Protein AF-A0A257H011-F1 (afdb_monomer_lite)

Secondary structure (DSSP, 8-state):
-----EEEE-TT--EEEES-EEEEEEEEESSSEEEESS-EEEEEEEEEEEEEE-SSEEEESS-EEEEEEEEE-SEEEEEESSS-EEE-EEE-SEEEEEETTS-EEESS-EES-EEEEEESS-EEE--TT-B-SEEEEEE-SSS-EEEEEES-EEEEEEEESSS-EEEEEES-EEE-TT--EEE-STT--EEEEESS-EEE-TT-EEESS-EEEEE-SSSS---EEE-S-EEESSS-EEEEESS-EEE-SEEE-TT-EEEEESS-EEE-TT-EEESS-EEEEETTEEEPP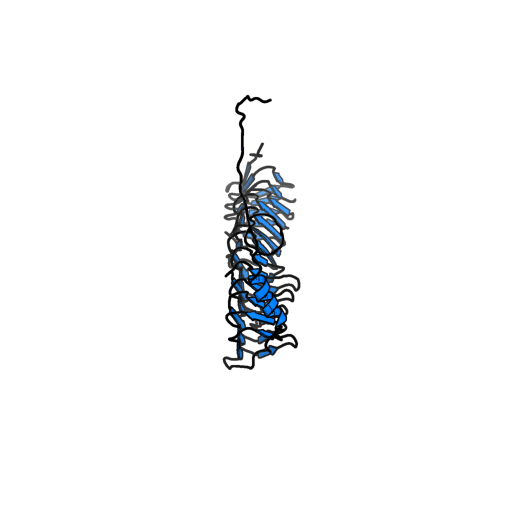PBPP-----HHHHHHHHHHHH----------------------------------------

Radius of gyration: 30.71 Å; chains: 1; bounding box: 89×79×68 Å

pLDDT: mean 87.03, std 21.57, range [28.56, 98.88]

Foldseek 3Di:
DQPADEDEDAQPNAEDEEQDEEEAAEYEYAAHEYEYAEEYAHQEYAYNYYEYEYQYEYYYQAYAYYQDYAYEYCEYYYAHAAEEHEDAHYEYCEYEEEHNHYEYHYNYEYANYQYEYEEAAEYAAPDLRYAYQEYEYDHPHAYEHEHHHEDEYEYAAYEHAHAEYYYAYNAEYEYEQNHEAEADYAQHEYAYEHCDEYEYHANEYEHNEEYEAWFHCRPHFSEYAYNHEADHNEYEYEAYGQAEYEYQAEYEYQHEYEYEHAHYYHYHPHYAYEHPPYFYYYNNHTDDHHHHPPDPPPVVVVVVVVVVVVPPDDDDDDDDDDDDDDDDDDDDDDDDDDDDDDDDDDDDDD

Sequence (350 aa):
PANTSRVTLNAGAGSVSLQSFSLGGSLVVEGGSLQVAGGITTAGYAQSGGAVSTPGAFRVTGNFDQTLGNLNAASVEVTRVSGDIVVGNITAPTVTLTAQSGAIRQSGAIQQAALTTRSTAGTLLLSTGNRLSSFSAANTGTGDIELVNTGVLTTSGITNTGGNIKITNTGGISSLDEGLISASSPGAKVSLTANSPLSIGASGIVAGGDIALVATNLTSAGNITLNGPIESKAGAVALTAANNLTQNSSVLAPLGVSAAAGGTLTLGPTATSGYQPVSYQVNSLPVAPPRSPASSNSATDLVVALMTTATDPVVDRSVTPLESLITKDKDRDRDSSKALIVSEGQVCRP

Structure (mmCIF, N/CA/C/O backbone):
data_AF-A0A257H011-F1
#
_entry.id   AF-A0A257H011-F1
#
loop_
_atom_site.group_PDB
_atom_site.id
_atom_site.type_symbol
_atom_site.label_atom_id
_atom_site.label_alt_id
_atom_site.label_comp_id
_atom_site.label_asym_id
_atom_site.label_entity_id
_atom_site.label_seq_id
_atom_site.pdbx_PDB_ins_code
_atom_site.Cartn_x
_atom_site.Cartn_y
_atom_site.Cartn_z
_atom_site.occupancy
_atom_site.B_iso_or_equiv
_atom_site.auth_seq_id
_atom_site.auth_comp_id
_atom_site.auth_asym_id
_atom_site.auth_atom_id
_atom_site.pdbx_PDB_model_num
ATOM 1 N N . PRO A 1 1 ? 9.549 17.055 -31.920 1.00 41.81 1 PRO A N 1
ATOM 2 C CA . PRO A 1 1 ? 9.637 15.650 -32.386 1.00 41.81 1 PRO A CA 1
ATOM 3 C C . PRO A 1 1 ? 9.568 14.691 -31.191 1.00 41.81 1 PRO A C 1
ATOM 5 O O . PRO A 1 1 ? 10.430 14.757 -30.319 1.00 41.81 1 PRO A O 1
ATOM 8 N N . ALA A 1 2 ? 8.533 13.851 -31.112 1.00 52.16 2 ALA A N 1
ATOM 9 C CA . ALA A 1 2 ? 8.541 12.733 -30.172 1.00 52.16 2 ALA A CA 1
ATOM 10 C C . ALA A 1 2 ? 9.744 11.845 -30.527 1.00 52.16 2 ALA A C 1
ATOM 12 O O . ALA A 1 2 ? 9.857 11.410 -31.671 1.00 52.16 2 ALA A O 1
ATOM 13 N N . ASN A 1 3 ? 10.689 11.665 -29.605 1.00 55.59 3 ASN A N 1
ATOM 14 C CA . ASN A 1 3 ? 11.881 10.857 -29.856 1.00 55.59 3 ASN A CA 1
ATOM 15 C C . ASN A 1 3 ? 11.452 9.408 -30.140 1.00 55.59 3 ASN A C 1
ATOM 17 O O . ASN A 1 3 ? 10.957 8.719 -29.252 1.00 55.59 3 ASN A O 1
ATOM 21 N N . THR A 1 4 ? 11.634 8.949 -31.379 1.00 68.38 4 THR A N 1
ATOM 22 C CA . THR A 1 4 ? 11.273 7.595 -31.838 1.00 68.38 4 THR A CA 1
ATOM 23 C C . THR A 1 4 ? 12.392 6.573 -31.641 1.00 68.38 4 THR A C 1
ATOM 25 O O . THR A 1 4 ? 12.226 5.407 -31.998 1.00 68.38 4 THR A O 1
ATOM 28 N N . SER A 1 5 ? 13.541 6.986 -31.096 1.00 87.75 5 SER A N 1
ATOM 29 C CA . SER A 1 5 ? 14.696 6.113 -30.888 1.00 87.75 5 SER A CA 1
ATOM 30 C C . SER A 1 5 ? 14.310 4.900 -30.045 1.00 87.75 5 SER A C 1
ATOM 32 O O . SER A 1 5 ? 13.789 5.041 -28.941 1.00 87.75 5 SER A O 1
ATOM 34 N N . ARG A 1 6 ? 14.568 3.698 -30.558 1.00 93.62 6 ARG A N 1
ATOM 35 C CA . ARG A 1 6 ? 14.264 2.438 -29.878 1.00 93.62 6 ARG A CA 1
ATOM 36 C C . ARG A 1 6 ? 15.507 1.565 -29.840 1.00 93.62 6 ARG A C 1
ATOM 38 O O . ARG A 1 6 ? 16.107 1.320 -30.883 1.00 93.62 6 ARG A O 1
ATOM 45 N N . VAL A 1 7 ? 15.862 1.080 -28.656 1.00 94.81 7 VAL A N 1
ATOM 46 C CA . VAL A 1 7 ? 16.892 0.051 -28.467 1.00 94.81 7 VAL A CA 1
ATOM 47 C C . VAL A 1 7 ? 16.185 -1.227 -28.047 1.00 94.81 7 VAL A C 1
ATOM 49 O O . VAL A 1 7 ? 15.438 -1.211 -27.073 1.00 94.81 7 VAL A O 1
ATOM 52 N N . THR A 1 8 ? 16.417 -2.319 -28.772 1.00 94.81 8 THR A N 1
ATOM 53 C CA . THR A 1 8 ? 15.828 -3.625 -28.463 1.00 94.81 8 THR A CA 1
ATOM 54 C C . THR A 1 8 ? 16.924 -4.619 -28.112 1.00 94.81 8 THR A C 1
ATOM 56 O O . THR A 1 8 ? 17.840 -4.834 -28.904 1.00 94.81 8 THR A O 1
ATOM 59 N N . LEU A 1 9 ? 16.801 -5.250 -26.947 1.00 95.06 9 LEU A N 1
ATOM 60 C CA . LEU A 1 9 ? 17.547 -6.442 -26.582 1.00 95.06 9 LEU A CA 1
ATOM 61 C C . LEU A 1 9 ? 16.653 -7.661 -26.826 1.00 95.06 9 LEU A C 1
ATOM 63 O O . LEU A 1 9 ? 15.691 -7.900 -26.094 1.00 95.06 9 LEU A O 1
ATOM 67 N N . ASN A 1 10 ? 16.933 -8.391 -27.904 1.00 91.12 10 ASN A N 1
ATOM 68 C CA . ASN A 1 10 ? 16.150 -9.562 -28.283 1.00 91.12 10 ASN A CA 1
ATOM 69 C C . ASN A 1 10 ? 16.582 -10.811 -27.493 1.00 91.12 10 ASN A C 1
ATOM 71 O O . ASN A 1 10 ? 17.631 -10.838 -26.846 1.00 91.12 10 ASN A O 1
ATOM 75 N N . ALA A 1 11 ? 15.795 -11.883 -27.581 1.00 80.38 11 ALA A N 1
ATOM 76 C CA . ALA A 1 11 ? 16.074 -13.129 -26.863 1.00 80.38 11 ALA A CA 1
ATOM 77 C C . ALA A 1 11 ? 17.416 -13.798 -27.228 1.00 80.38 11 ALA A C 1
ATOM 79 O O . ALA A 1 11 ? 17.953 -14.558 -26.425 1.00 80.38 11 ALA A O 1
ATOM 80 N N . GLY A 1 12 ? 17.976 -13.499 -28.406 1.00 83.94 12 GLY A N 1
ATOM 81 C CA . GLY A 1 12 ? 19.260 -14.036 -28.866 1.00 83.94 12 GLY A CA 1
ATOM 82 C C . GLY A 1 12 ? 20.492 -13.248 -28.408 1.00 83.94 12 GLY A C 1
ATOM 83 O O . GLY A 1 12 ? 21.607 -13.696 -28.654 1.00 83.94 12 GLY A O 1
ATOM 84 N N . ALA A 1 13 ? 20.323 -12.092 -27.755 1.00 80.00 13 ALA A N 1
ATOM 85 C CA . ALA A 1 13 ? 21.418 -11.161 -27.467 1.00 80.00 13 ALA A CA 1
ATOM 86 C C . ALA A 1 13 ? 22.428 -11.645 -26.406 1.00 80.00 13 ALA A C 1
ATOM 88 O O . ALA A 1 13 ? 23.499 -11.054 -26.274 1.00 80.00 13 ALA A O 1
ATOM 89 N N . GLY A 1 14 ? 22.118 -12.696 -25.637 1.00 88.12 14 GLY A N 1
ATOM 90 C CA . GLY A 1 14 ? 22.978 -13.154 -24.542 1.00 88.12 14 GLY A CA 1
ATOM 91 C C . GLY A 1 14 ? 23.134 -12.091 -23.444 1.00 88.12 14 GLY A C 1
ATOM 92 O O . GLY A 1 14 ? 22.154 -11.452 -23.057 1.00 88.12 14 GLY A O 1
ATOM 93 N N . SER A 1 15 ? 24.353 -11.913 -22.928 1.00 93.06 15 SER A N 1
ATOM 94 C CA . SER A 1 15 ? 24.670 -10.905 -21.905 1.00 93.06 15 SER A CA 1
ATOM 95 C C . SER A 1 15 ? 25.321 -9.672 -22.531 1.00 93.06 15 SER A C 1
ATOM 97 O O . SER A 1 15 ? 26.376 -9.777 -23.153 1.00 93.06 15 SER A O 1
ATOM 99 N N . VAL A 1 16 ? 24.728 -8.499 -22.313 1.00 95.31 16 VAL A N 1
ATOM 100 C CA . VAL A 1 16 ? 25.253 -7.196 -22.734 1.00 95.31 16 VAL A CA 1
ATOM 101 C C . VAL A 1 16 ? 25.593 -6.372 -21.500 1.00 95.31 16 VAL A C 1
ATOM 103 O O . VAL A 1 16 ? 24.726 -6.121 -20.664 1.00 95.31 16 VAL A O 1
ATOM 106 N N . SER A 1 17 ? 26.842 -5.916 -21.413 1.00 95.06 17 SER A N 1
ATOM 107 C CA . SER A 1 17 ? 27.320 -5.055 -20.329 1.00 95.06 17 SER A CA 1
ATOM 108 C C . SER A 1 17 ? 27.735 -3.692 -20.873 1.00 95.06 17 SER A C 1
ATOM 110 O O . SER A 1 17 ? 28.571 -3.603 -21.770 1.00 95.06 17 SER A O 1
ATOM 112 N N . LEU A 1 18 ? 27.166 -2.624 -20.319 1.00 95.19 18 LEU A N 1
ATOM 113 C CA . LEU A 1 18 ? 27.452 -1.237 -20.682 1.00 95.19 18 LEU A CA 1
ATOM 114 C C . LEU A 1 18 ? 27.983 -0.475 -19.467 1.00 95.19 18 LEU A C 1
ATOM 116 O O . LEU A 1 18 ? 27.588 -0.732 -18.332 1.00 95.19 18 LEU A O 1
ATOM 120 N N . GLN A 1 19 ? 28.848 0.511 -19.699 1.00 92.50 19 GLN A N 1
ATOM 121 C CA . GLN A 1 19 ? 29.301 1.405 -18.627 1.00 92.50 19 GLN A CA 1
ATOM 122 C C . GLN A 1 19 ? 28.224 2.437 -18.266 1.00 92.50 19 GLN A C 1
ATOM 124 O O . GLN A 1 19 ? 27.952 2.687 -17.094 1.00 92.50 19 GLN A O 1
ATOM 129 N N . SER A 1 20 ? 27.558 2.998 -19.274 1.00 89.62 20 SER A N 1
ATOM 130 C CA . SER A 1 20 ? 26.464 3.954 -19.115 1.00 89.62 20 SER A CA 1
ATOM 131 C C . SER A 1 20 ? 25.382 3.709 -20.162 1.00 89.62 20 SER A C 1
ATOM 133 O O . SER A 1 20 ? 25.653 3.181 -21.243 1.00 89.62 20 SER A O 1
ATOM 135 N N . PHE A 1 21 ? 24.143 4.079 -19.837 1.00 92.31 21 PHE A N 1
ATOM 136 C CA . PHE A 1 21 ? 23.023 3.987 -20.764 1.00 92.31 21 PHE A CA 1
ATOM 137 C C . PHE A 1 21 ? 21.998 5.089 -20.482 1.00 92.31 21 PHE A C 1
ATOM 139 O O . PHE A 1 21 ? 21.406 5.160 -19.407 1.00 92.31 21 PHE A O 1
ATOM 146 N N . SER A 1 22 ? 21.777 5.954 -21.467 1.00 91.25 22 SER A N 1
ATOM 147 C CA . SER A 1 22 ? 20.732 6.974 -21.444 1.00 91.25 22 SER A CA 1
ATOM 148 C C . SER A 1 22 ? 20.110 7.043 -22.827 1.00 91.25 22 SER A C 1
ATOM 150 O O . SER A 1 22 ? 20.827 7.119 -23.827 1.00 91.25 22 SER A O 1
ATOM 152 N N . LEU A 1 23 ? 18.785 6.980 -22.895 1.00 92.31 23 LEU A N 1
ATOM 153 C CA . LEU A 1 23 ? 18.058 6.920 -24.152 1.00 92.31 23 LEU A CA 1
ATOM 154 C C . LEU A 1 23 ? 16.877 7.888 -24.119 1.00 92.31 23 LEU A C 1
ATOM 156 O O . LEU A 1 23 ? 15.968 7.758 -23.311 1.00 92.31 23 LEU A O 1
ATOM 160 N N . GLY A 1 24 ? 16.835 8.828 -25.062 1.00 92.06 24 GLY A N 1
ATOM 161 C CA . GLY A 1 24 ? 15.701 9.751 -25.196 1.00 92.06 24 GLY A CA 1
ATOM 162 C C . GLY A 1 24 ? 14.399 9.105 -25.694 1.00 92.06 24 GLY A C 1
ATOM 163 O O . GLY A 1 24 ? 13.396 9.801 -25.796 1.00 92.06 24 GLY A O 1
ATOM 164 N N . GLY A 1 25 ? 14.421 7.815 -26.035 1.00 93.94 25 GLY A N 1
ATOM 165 C CA . GLY A 1 25 ? 13.286 7.019 -26.506 1.00 93.94 25 GLY A CA 1
ATOM 166 C C . GLY A 1 25 ? 13.118 5.714 -25.711 1.00 93.94 25 GLY A C 1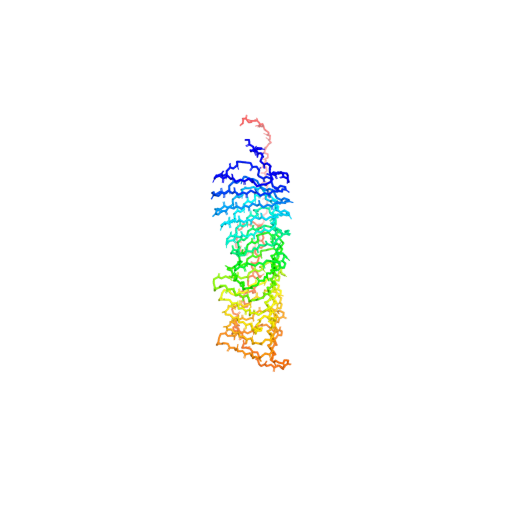
ATOM 167 O O . GLY A 1 25 ? 13.317 5.713 -24.497 1.00 93.94 25 GLY A O 1
ATOM 168 N N . SER A 1 26 ? 12.721 4.616 -26.364 1.00 95.50 26 SER A N 1
ATOM 169 C CA . SER A 1 26 ? 12.288 3.382 -25.683 1.00 95.50 26 SER A CA 1
ATOM 170 C C . SER A 1 26 ? 13.352 2.283 -25.616 1.00 95.50 26 SER A C 1
ATOM 172 O O . SER A 1 26 ? 13.919 1.907 -26.642 1.00 95.50 26 SER A O 1
ATOM 174 N N . LEU A 1 27 ? 13.567 1.713 -24.431 1.00 97.00 27 LEU A N 1
ATOM 175 C CA . LEU A 1 27 ? 14.292 0.456 -24.239 1.00 97.00 27 LEU A CA 1
ATOM 176 C C . LEU A 1 27 ? 13.292 -0.708 -24.226 1.00 97.00 27 LEU A C 1
ATOM 178 O O . LEU A 1 27 ? 12.356 -0.713 -23.432 1.00 97.00 27 LEU A O 1
ATOM 182 N N . VAL A 1 28 ? 13.500 -1.696 -25.092 1.00 97.19 28 VAL A N 1
ATOM 183 C CA . VAL A 1 28 ? 12.692 -2.917 -25.168 1.00 97.19 28 VAL A CA 1
ATOM 184 C C . VAL A 1 28 ? 13.572 -4.117 -24.841 1.00 97.19 28 VAL A C 1
ATOM 186 O O . VAL A 1 28 ? 14.610 -4.301 -25.474 1.00 97.19 28 VAL A O 1
ATOM 189 N N . VAL A 1 29 ? 13.172 -4.937 -23.873 1.00 97.50 29 VAL A N 1
ATOM 190 C CA . VAL A 1 29 ? 13.899 -6.149 -23.472 1.00 97.50 29 VAL A CA 1
ATOM 191 C C . VAL A 1 29 ? 12.980 -7.358 -23.605 1.00 97.50 29 VAL A C 1
ATOM 193 O O . VAL A 1 29 ? 12.078 -7.583 -22.801 1.00 97.50 29 VAL A O 1
ATOM 196 N N . GLU A 1 30 ? 13.209 -8.142 -24.650 1.00 96.62 30 GLU A N 1
ATOM 197 C CA . GLU A 1 30 ? 12.431 -9.349 -24.952 1.00 96.62 30 GLU A CA 1
ATOM 198 C C . GLU A 1 30 ? 13.095 -10.606 -24.368 1.00 96.62 30 GLU A C 1
ATOM 200 O O . GLU A 1 30 ? 12.438 -11.619 -24.143 1.00 96.62 30 GLU A O 1
ATOM 205 N N . GLY A 1 31 ? 14.401 -10.541 -24.089 1.00 93.50 31 GLY A N 1
ATOM 206 C CA . GLY A 1 31 ? 15.188 -11.605 -23.473 1.00 93.50 31 GLY A CA 1
ATOM 207 C C . GLY A 1 31 ? 16.643 -11.185 -23.233 1.00 93.50 31 GLY A C 1
ATOM 208 O O . GLY A 1 31 ? 16.967 -10.002 -23.301 1.00 93.50 31 GLY A O 1
ATOM 209 N N . GLY A 1 32 ? 17.519 -12.146 -22.925 1.00 94.50 32 GLY A N 1
ATOM 210 C CA . GLY A 1 32 ? 18.925 -11.872 -22.593 1.00 94.50 32 GLY A CA 1
ATOM 211 C C . GLY A 1 32 ? 19.124 -11.187 -21.232 1.00 94.50 32 GLY A C 1
ATOM 212 O O . GLY A 1 32 ? 18.221 -11.162 -20.394 1.00 94.50 32 GLY A O 1
ATOM 213 N N . SER A 1 33 ? 20.323 -10.654 -20.993 1.00 95.00 33 SER A N 1
ATOM 214 C CA . SER A 1 33 ? 20.675 -9.909 -19.777 1.00 95.00 33 SER A CA 1
ATOM 215 C C . SER A 1 33 ? 21.345 -8.585 -20.134 1.00 95.00 33 SER A C 1
ATOM 217 O O . SER A 1 33 ? 22.440 -8.589 -20.688 1.00 95.00 33 SER A O 1
ATOM 219 N N . LEU A 1 34 ? 20.746 -7.461 -19.745 1.00 97.31 34 LEU A N 1
ATOM 220 C CA . LEU A 1 34 ? 21.359 -6.134 -19.798 1.00 97.31 34 LEU A CA 1
ATOM 221 C C . LEU A 1 34 ? 21.931 -5.768 -18.427 1.00 97.31 34 LEU A C 1
ATOM 223 O O . LEU A 1 34 ? 21.191 -5.689 -17.449 1.00 97.31 34 LEU A O 1
ATOM 227 N N . GLN A 1 35 ? 23.229 -5.496 -18.359 1.00 97.25 35 GLN A N 1
ATOM 228 C CA . GLN A 1 35 ? 23.892 -4.948 -17.179 1.00 97.25 35 GLN A CA 1
ATOM 229 C C . GLN A 1 35 ? 24.425 -3.556 -17.507 1.00 97.25 35 GLN A C 1
ATOM 231 O O . GLN A 1 35 ? 25.157 -3.386 -18.480 1.00 97.25 35 GLN A O 1
ATOM 236 N N . VAL A 1 36 ? 24.078 -2.553 -16.707 1.00 97.88 36 VAL A N 1
ATOM 237 C CA . VAL A 1 36 ? 24.604 -1.190 -16.861 1.00 97.88 36 VAL A CA 1
ATOM 238 C C . VAL A 1 36 ? 25.282 -0.788 -15.562 1.00 97.88 36 VAL A C 1
ATOM 240 O O . VAL A 1 36 ? 24.655 -0.850 -14.511 1.00 97.88 36 VAL A O 1
ATOM 243 N N . ALA A 1 37 ? 26.560 -0.406 -15.618 1.00 96.38 37 ALA A N 1
ATOM 244 C CA . ALA A 1 37 ? 27.334 -0.063 -14.422 1.00 96.38 37 ALA A CA 1
ATOM 245 C C . ALA A 1 37 ? 26.837 1.228 -13.744 1.00 96.38 37 ALA A C 1
ATOM 247 O O . ALA A 1 37 ? 26.868 1.335 -12.522 1.00 96.38 37 ALA A O 1
ATOM 248 N N . GLY A 1 38 ? 26.369 2.202 -14.528 1.00 95.25 38 GLY A N 1
ATOM 249 C CA . GLY A 1 38 ? 25.661 3.389 -14.043 1.00 95.25 38 GLY A CA 1
ATOM 250 C C . GLY A 1 38 ? 24.140 3.216 -14.024 1.00 95.25 38 GLY A C 1
ATOM 251 O O . GLY A 1 38 ? 23.620 2.135 -14.282 1.00 95.25 38 GLY A O 1
ATOM 252 N N . GLY A 1 39 ? 23.415 4.304 -13.756 1.00 96.00 39 GLY A N 1
ATOM 253 C CA . GLY A 1 39 ? 21.953 4.326 -13.866 1.00 96.00 39 GLY A CA 1
ATOM 254 C C . GLY A 1 39 ? 21.452 4.193 -15.308 1.00 96.00 39 GLY A C 1
ATOM 255 O O . GLY A 1 39 ? 22.197 4.399 -16.267 1.00 96.00 39 GLY A O 1
ATOM 256 N N . ILE A 1 40 ? 20.166 3.880 -15.440 1.00 97.69 40 ILE A N 1
ATOM 257 C CA . ILE A 1 40 ? 19.443 3.797 -16.709 1.00 97.69 40 ILE A CA 1
ATOM 258 C C . ILE A 1 40 ? 18.369 4.879 -16.707 1.00 97.69 40 ILE A C 1
ATOM 260 O O . ILE A 1 40 ? 17.522 4.892 -15.821 1.00 97.69 40 ILE A O 1
ATOM 264 N N . THR A 1 41 ? 18.370 5.754 -17.711 1.00 96.50 41 THR A N 1
ATOM 265 C CA . THR A 1 41 ? 17.279 6.715 -17.934 1.00 96.50 41 THR A CA 1
ATOM 266 C C . THR A 1 41 ? 16.732 6.536 -19.339 1.00 96.50 41 THR A C 1
ATOM 268 O O . THR A 1 41 ? 17.488 6.599 -20.311 1.00 96.50 41 THR A O 1
ATOM 271 N N . THR A 1 42 ? 15.424 6.315 -19.453 1.00 96.25 42 THR A N 1
ATOM 272 C CA . THR A 1 42 ? 14.741 6.133 -20.740 1.00 96.25 42 THR A CA 1
ATOM 273 C C . THR A 1 42 ? 13.424 6.905 -20.787 1.00 96.25 42 THR A C 1
ATOM 275 O O . THR A 1 42 ? 12.819 7.174 -19.751 1.00 96.25 42 THR A O 1
ATOM 278 N N . ALA A 1 43 ? 12.954 7.267 -21.981 1.00 95.06 43 ALA A N 1
ATOM 279 C CA . ALA A 1 43 ? 11.615 7.844 -22.134 1.00 95.06 43 ALA A CA 1
ATOM 280 C C . ALA A 1 43 ? 10.520 6.768 -22.195 1.00 95.06 43 ALA A C 1
ATOM 282 O O . ALA A 1 43 ? 9.356 7.053 -21.934 1.00 95.06 43 ALA A O 1
ATOM 283 N N . GLY A 1 44 ? 10.871 5.530 -22.540 1.00 96.44 44 GLY A N 1
ATOM 284 C CA . GLY A 1 44 ? 9.948 4.403 -22.527 1.00 96.44 44 GLY A CA 1
ATOM 285 C C . GLY A 1 44 ? 10.655 3.098 -22.191 1.00 96.44 44 GLY A C 1
ATOM 286 O O . GLY A 1 44 ? 11.830 2.916 -22.510 1.00 96.44 44 GLY A O 1
ATOM 287 N N . TYR A 1 45 ? 9.926 2.179 -21.576 1.00 97.94 45 TYR A N 1
ATOM 288 C CA . TYR A 1 45 ? 10.416 0.862 -21.220 1.00 97.94 45 TYR A CA 1
ATOM 289 C C . TYR A 1 45 ? 9.354 -0.198 -21.476 1.00 97.94 45 TYR A C 1
ATOM 291 O O . TYR A 1 45 ? 8.215 -0.064 -21.028 1.00 97.94 45 TYR A O 1
ATOM 299 N N . ALA A 1 46 ? 9.747 -1.257 -22.176 1.00 97.62 46 ALA A N 1
ATOM 300 C CA . ALA A 1 46 ? 8.953 -2.464 -22.299 1.00 97.62 46 ALA A CA 1
ATOM 301 C C . ALA A 1 46 ? 9.824 -3.683 -22.000 1.00 97.62 46 ALA A C 1
ATOM 303 O O . ALA A 1 46 ? 10.928 -3.801 -22.534 1.00 97.62 46 ALA A O 1
ATOM 304 N N . GLN A 1 47 ? 9.331 -4.602 -21.180 1.00 98.00 47 GLN A N 1
ATOM 305 C CA . GLN A 1 47 ? 10.024 -5.852 -20.904 1.00 98.00 47 GLN A CA 1
ATOM 306 C C . GLN A 1 47 ? 9.049 -7.023 -20.905 1.00 98.00 47 GLN A C 1
ATOM 308 O O . GLN A 1 47 ? 8.090 -7.068 -20.134 1.00 98.00 47 GLN A O 1
ATOM 313 N N . SER A 1 48 ? 9.330 -7.984 -21.778 1.00 96.56 48 SER A N 1
ATOM 314 C CA . SER A 1 48 ? 8.580 -9.234 -21.926 1.00 96.56 48 SER A CA 1
ATOM 315 C C . SER A 1 48 ? 9.447 -10.468 -21.659 1.00 96.56 48 SER A C 1
ATOM 317 O O . SER A 1 48 ? 8.999 -11.595 -21.855 1.00 96.56 48 SER A O 1
ATOM 319 N N . GLY A 1 49 ? 10.683 -10.276 -21.193 1.00 95.56 49 GLY A N 1
ATOM 320 C CA . GLY A 1 49 ? 11.593 -11.351 -20.821 1.00 95.56 49 GLY A CA 1
ATOM 321 C C . GLY A 1 49 ? 12.949 -10.831 -20.348 1.00 95.56 49 GLY A C 1
ATOM 322 O O . GLY A 1 49 ? 13.166 -9.630 -20.192 1.00 95.56 49 GLY A O 1
ATOM 323 N N . GLY A 1 50 ? 13.878 -11.754 -20.103 1.00 96.44 50 GLY A N 1
ATOM 324 C CA . GLY A 1 50 ? 15.264 -11.421 -19.768 1.00 96.44 50 GLY A CA 1
ATOM 325 C C . GLY A 1 50 ? 15.455 -10.744 -18.409 1.00 96.44 50 GLY A C 1
ATOM 326 O O . GLY A 1 50 ? 14.573 -10.751 -17.547 1.00 96.44 50 GLY A O 1
ATOM 327 N N . ALA A 1 51 ? 16.639 -10.172 -18.214 1.00 97.06 51 ALA A N 1
ATOM 328 C CA . ALA A 1 51 ? 17.023 -9.462 -17.002 1.00 97.06 51 ALA A CA 1
ATOM 329 C C . ALA A 1 51 ? 17.620 -8.091 -17.335 1.00 97.06 51 ALA A C 1
ATOM 331 O O . ALA A 1 51 ? 18.422 -7.962 -18.257 1.00 97.06 51 ALA A O 1
ATOM 332 N N . VAL A 1 52 ? 17.266 -7.081 -16.548 1.00 98.38 52 VAL A N 1
ATOM 333 C CA . VAL A 1 52 ? 17.910 -5.768 -16.541 1.00 98.38 52 VAL A CA 1
ATOM 334 C C . VAL A 1 52 ? 18.472 -5.540 -15.148 1.00 98.38 52 VAL A C 1
ATOM 336 O O . VAL A 1 52 ? 17.754 -5.694 -14.162 1.00 98.38 52 VAL A O 1
ATOM 339 N N . SER A 1 53 ? 19.756 -5.208 -15.060 1.00 98.19 53 SER A N 1
ATOM 340 C CA . SER A 1 53 ? 20.450 -4.977 -13.797 1.00 98.19 53 SER A CA 1
ATOM 341 C C . SER A 1 53 ? 21.274 -3.697 -13.851 1.00 98.19 53 SER A C 1
ATOM 343 O O . SER A 1 53 ? 22.030 -3.466 -14.798 1.00 98.19 53 SER A O 1
ATOM 345 N N . THR A 1 54 ? 21.148 -2.873 -12.821 1.00 98.25 54 THR A N 1
ATOM 346 C CA . THR A 1 54 ? 21.972 -1.683 -12.615 1.00 98.25 54 THR A CA 1
ATOM 347 C C . THR A 1 54 ? 22.197 -1.469 -11.116 1.00 98.25 54 THR A C 1
ATOM 349 O O . THR A 1 54 ? 21.256 -1.588 -10.338 1.00 98.25 54 THR A O 1
ATOM 352 N N . PRO A 1 55 ? 23.412 -1.128 -10.656 1.00 97.50 55 PRO A N 1
ATOM 353 C CA . PRO A 1 55 ? 23.619 -0.700 -9.275 1.00 97.50 55 PRO A CA 1
ATOM 354 C C . PRO A 1 55 ? 23.202 0.769 -9.066 1.00 97.50 55 PRO A C 1
ATOM 356 O O . PRO A 1 55 ? 23.342 1.298 -7.968 1.00 97.50 55 PRO A O 1
ATOM 359 N N . GLY A 1 56 ? 22.736 1.453 -10.116 1.00 97.44 56 GLY A N 1
ATOM 360 C CA . GLY A 1 56 ? 22.224 2.815 -10.079 1.00 97.44 56 GLY A CA 1
ATOM 361 C C . GLY A 1 56 ? 20.697 2.878 -10.117 1.00 97.44 56 GLY A C 1
ATOM 362 O O . GLY A 1 56 ? 19.989 1.880 -9.980 1.00 97.44 56 GLY A O 1
ATOM 363 N N . ALA A 1 57 ? 20.189 4.094 -10.306 1.00 97.75 57 ALA A N 1
ATOM 364 C CA . ALA A 1 57 ? 18.762 4.339 -10.470 1.00 97.75 57 ALA A CA 1
ATOM 365 C C . ALA A 1 57 ? 18.284 3.927 -11.868 1.00 97.75 57 ALA A C 1
ATOM 367 O O . ALA A 1 57 ? 18.948 4.217 -12.866 1.00 97.75 57 ALA A O 1
ATOM 368 N N . PHE A 1 58 ? 17.099 3.331 -11.933 1.00 98.62 58 PHE A N 1
ATOM 369 C CA . PHE A 1 58 ? 16.366 3.053 -13.159 1.00 98.62 58 PHE A CA 1
ATOM 370 C C . PHE A 1 58 ? 15.195 4.034 -13.286 1.00 98.62 58 PHE A C 1
ATOM 372 O O . PHE A 1 58 ? 14.282 4.020 -12.462 1.00 98.62 58 PHE A O 1
ATOM 379 N N . ARG A 1 59 ? 15.221 4.902 -14.301 1.00 98.50 59 ARG A N 1
ATOM 380 C CA . ARG A 1 59 ? 14.257 5.990 -14.499 1.00 98.50 59 ARG A CA 1
ATOM 381 C C . ARG A 1 59 ? 13.534 5.889 -15.833 1.00 98.50 59 ARG A C 1
ATOM 383 O O . ARG A 1 59 ? 14.171 5.763 -16.881 1.00 98.50 59 ARG A O 1
ATOM 390 N N . VAL A 1 60 ? 12.210 6.023 -15.793 1.00 98.19 60 VAL A N 1
ATOM 391 C CA . VAL A 1 60 ? 11.346 6.065 -16.980 1.00 98.19 60 VAL A CA 1
ATOM 392 C C . VAL A 1 60 ? 10.382 7.239 -16.885 1.00 98.19 60 VAL A C 1
ATOM 394 O O . VAL A 1 60 ? 9.676 7.379 -15.891 1.00 98.19 60 VAL A O 1
ATOM 397 N N . THR A 1 61 ? 10.337 8.083 -17.916 1.00 95.31 61 THR A N 1
ATOM 398 C CA . THR A 1 61 ? 9.496 9.300 -17.949 1.00 95.31 61 THR A CA 1
ATOM 399 C C . THR A 1 61 ? 8.306 9.217 -18.910 1.00 95.31 61 THR A C 1
ATOM 401 O O . THR A 1 61 ? 7.650 10.222 -19.186 1.00 95.31 61 THR A O 1
ATOM 404 N N . GLY A 1 62 ? 8.008 8.024 -19.422 1.00 94.88 62 GLY A N 1
ATOM 405 C CA . GLY A 1 62 ? 6.880 7.783 -20.314 1.00 94.88 62 GLY A CA 1
ATOM 406 C C . GLY A 1 62 ? 6.325 6.372 -20.173 1.00 94.88 62 GLY A C 1
ATOM 407 O O . GLY A 1 62 ? 6.033 5.921 -19.066 1.00 94.88 62 GLY A O 1
ATOM 408 N N . ASN A 1 63 ? 6.110 5.688 -21.296 1.00 94.88 63 ASN A N 1
ATOM 409 C CA . ASN A 1 63 ? 5.469 4.373 -21.290 1.00 94.88 63 ASN A CA 1
ATOM 410 C C . ASN A 1 63 ? 6.296 3.368 -20.482 1.00 94.88 63 ASN A C 1
ATOM 412 O O . ASN A 1 63 ? 7.497 3.244 -20.701 1.00 94.88 63 ASN A O 1
ATOM 416 N N . PHE A 1 64 ? 5.641 2.629 -19.593 1.00 97.88 64 PHE A N 1
ATOM 417 C CA . PHE A 1 64 ? 6.256 1.556 -18.822 1.00 97.88 64 PHE A CA 1
ATOM 418 C C . PHE A 1 64 ? 5.345 0.335 -18.859 1.00 97.88 64 PHE A C 1
ATOM 420 O O . PHE A 1 64 ? 4.199 0.407 -18.406 1.00 97.88 64 PHE A O 1
ATOM 427 N N . ASP A 1 65 ? 5.858 -0.759 -19.408 1.00 97.44 65 ASP A N 1
ATOM 428 C CA . ASP A 1 65 ? 5.153 -2.033 -19.484 1.00 97.44 65 ASP A CA 1
ATOM 429 C C . ASP A 1 65 ? 6.120 -3.199 -19.250 1.00 97.44 65 ASP A C 1
ATOM 431 O O . ASP A 1 65 ? 6.874 -3.607 -20.133 1.00 97.44 65 ASP A O 1
ATOM 435 N N . GLN A 1 66 ? 6.135 -3.717 -18.029 1.00 97.88 66 GLN A N 1
ATOM 436 C CA . GLN A 1 66 ? 6.911 -4.892 -17.666 1.00 97.88 66 GLN A CA 1
ATOM 437 C C . GLN A 1 66 ? 5.938 -6.047 -17.439 1.00 97.88 66 GLN A C 1
ATOM 439 O O . GLN A 1 66 ? 5.343 -6.178 -16.373 1.00 97.88 66 GLN A O 1
ATOM 444 N N . THR A 1 67 ? 5.763 -6.891 -18.449 1.00 96.38 67 THR A N 1
ATOM 445 C CA . THR A 1 67 ? 4.863 -8.053 -18.377 1.00 96.38 67 THR A CA 1
ATOM 446 C C . THR A 1 67 ? 5.565 -9.293 -17.837 1.00 96.38 67 THR A C 1
ATOM 448 O O . THR A 1 67 ? 4.923 -10.133 -17.216 1.00 96.38 67 THR A O 1
ATOM 451 N N . LEU A 1 68 ? 6.879 -9.399 -18.059 1.00 96.00 68 LEU A N 1
ATOM 452 C CA . LEU A 1 68 ? 7.741 -10.507 -17.646 1.00 96.00 68 LEU A CA 1
ATOM 453 C C . LEU A 1 68 ? 9.179 -10.001 -17.426 1.00 96.00 68 LEU A C 1
ATOM 455 O O . LEU A 1 68 ? 9.467 -8.810 -17.535 1.00 96.00 68 LEU A O 1
ATOM 459 N N . GLY A 1 69 ? 10.097 -10.927 -17.140 1.00 96.81 69 GLY A N 1
ATOM 460 C CA . GLY A 1 69 ? 11.504 -10.623 -16.899 1.00 96.81 69 GLY A CA 1
ATOM 461 C C . GLY A 1 69 ? 11.755 -10.028 -15.516 1.00 96.81 69 GLY A C 1
ATOM 462 O O . GLY A 1 69 ? 10.836 -9.848 -14.718 1.00 96.81 69 GLY A O 1
ATOM 463 N N . ASN A 1 70 ? 13.026 -9.763 -15.226 1.00 97.94 70 ASN A N 1
ATOM 464 C CA . ASN A 1 70 ? 13.464 -9.219 -13.944 1.00 97.94 70 ASN A CA 1
ATOM 465 C C . ASN A 1 70 ? 14.112 -7.847 -14.137 1.00 97.94 70 ASN A C 1
ATOM 467 O O . ASN A 1 70 ? 14.924 -7.672 -15.049 1.00 97.94 70 ASN A O 1
ATOM 471 N N . LEU A 1 71 ? 13.798 -6.913 -13.243 1.00 98.56 71 LEU A N 1
ATOM 472 C CA . LEU A 1 71 ? 14.465 -5.624 -13.113 1.00 98.56 71 LEU A CA 1
ATOM 473 C C . LEU A 1 71 ? 15.103 -5.535 -11.721 1.00 98.56 71 LEU A C 1
ATOM 475 O O . LEU A 1 71 ? 14.402 -5.564 -10.712 1.00 98.56 71 LEU A O 1
ATOM 479 N N . ASN A 1 72 ? 16.428 -5.434 -11.671 1.00 98.62 72 ASN A N 1
ATOM 480 C CA . ASN A 1 72 ? 17.200 -5.215 -10.452 1.00 98.62 72 ASN A CA 1
ATOM 481 C C . ASN A 1 72 ? 17.865 -3.834 -10.517 1.00 98.62 72 ASN A C 1
ATOM 483 O O . ASN A 1 72 ? 18.624 -3.557 -11.448 1.00 98.62 72 ASN A O 1
ATOM 487 N N . ALA A 1 73 ? 17.556 -2.966 -9.559 1.00 98.50 73 ALA A N 1
ATOM 488 C CA . ALA A 1 73 ? 18.076 -1.605 -9.516 1.00 98.50 73 ALA A CA 1
ATOM 489 C C . ALA A 1 73 ? 18.304 -1.134 -8.075 1.00 98.50 73 ALA A C 1
ATOM 491 O O . ALA A 1 73 ? 17.647 -1.605 -7.148 1.00 98.50 73 ALA A O 1
ATOM 492 N N . ALA A 1 74 ? 19.177 -0.143 -7.870 1.00 98.25 74 ALA A N 1
ATOM 493 C CA . ALA A 1 74 ? 19.287 0.509 -6.559 1.00 98.25 74 ALA A CA 1
ATOM 494 C C . ALA A 1 74 ? 18.055 1.369 -6.228 1.00 98.25 74 ALA A C 1
ATOM 496 O O . ALA A 1 74 ? 17.703 1.549 -5.061 1.00 98.25 74 ALA A O 1
ATOM 497 N N . SER A 1 75 ? 17.378 1.879 -7.256 1.00 98.62 75 SER A N 1
ATOM 498 C CA . SER A 1 75 ? 16.050 2.476 -7.150 1.00 98.62 75 SER A CA 1
ATOM 499 C C . SER A 1 75 ? 15.320 2.399 -8.485 1.00 98.62 75 SER A C 1
ATOM 501 O O . SER A 1 75 ? 15.952 2.360 -9.542 1.00 98.62 75 SER A O 1
ATOM 503 N N . VAL A 1 76 ? 13.989 2.397 -8.442 1.00 98.88 76 VAL A N 1
ATOM 504 C CA . VAL A 1 76 ? 13.140 2.479 -9.636 1.00 98.88 76 VAL A CA 1
ATOM 505 C C . VAL A 1 76 ? 12.226 3.691 -9.525 1.00 98.88 76 VAL A C 1
ATOM 507 O O . VAL A 1 76 ? 11.517 3.853 -8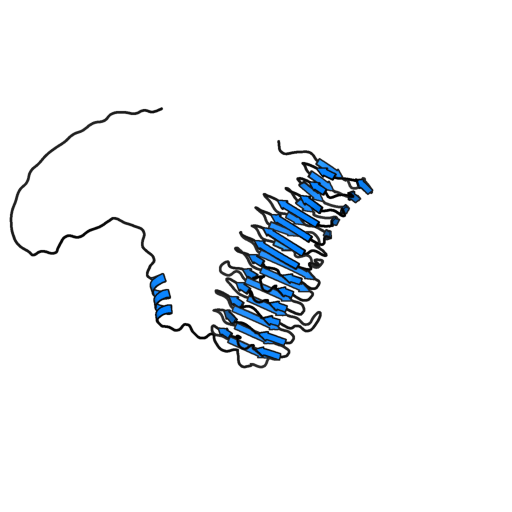.536 1.00 98.88 76 VAL A O 1
ATOM 510 N N . GLU A 1 77 ? 12.218 4.532 -10.551 1.00 98.75 77 GLU A N 1
ATOM 511 C CA . GLU A 1 77 ? 11.371 5.718 -10.637 1.00 98.75 77 GLU A CA 1
ATOM 512 C C . GLU A 1 77 ? 10.672 5.747 -11.996 1.00 98.75 77 GLU A C 1
ATOM 514 O O . GLU A 1 77 ? 11.310 5.853 -13.045 1.00 98.75 77 GLU A O 1
ATOM 519 N N . VAL A 1 78 ? 9.347 5.646 -11.986 1.00 98.75 78 VAL A N 1
ATOM 520 C CA . VAL A 1 78 ? 8.527 5.643 -13.199 1.00 98.75 78 VAL A CA 1
ATOM 521 C C . VAL A 1 78 ? 7.501 6.755 -13.105 1.00 98.75 78 VAL A C 1
ATOM 523 O O . VAL A 1 78 ? 6.697 6.791 -12.175 1.00 98.75 78 VAL A O 1
ATOM 526 N N . THR A 1 79 ? 7.491 7.637 -14.097 1.00 98.38 79 THR A N 1
ATOM 527 C CA . THR A 1 79 ? 6.431 8.624 -14.299 1.00 98.38 79 THR A CA 1
ATOM 528 C C . THR A 1 79 ? 5.822 8.422 -15.672 1.00 98.38 79 THR A C 1
ATOM 530 O O . THR A 1 79 ? 6.504 8.554 -16.682 1.00 98.38 79 THR A O 1
ATOM 533 N N . ARG A 1 80 ? 4.521 8.138 -15.704 1.00 97.31 80 ARG A N 1
ATOM 534 C CA . ARG A 1 80 ? 3.733 7.993 -16.922 1.00 97.31 80 ARG A CA 1
ATOM 535 C C . ARG A 1 80 ? 2.615 9.027 -16.922 1.00 97.31 80 ARG A C 1
ATOM 537 O O . ARG A 1 80 ? 1.785 9.054 -16.016 1.00 97.31 80 ARG A O 1
ATOM 544 N N . VAL A 1 81 ? 2.597 9.879 -17.947 1.00 95.44 81 VAL A N 1
ATOM 545 C CA . VAL A 1 81 ? 1.613 10.970 -18.065 1.00 95.44 81 VAL A CA 1
ATOM 546 C C . VAL A 1 81 ? 0.213 10.429 -18.359 1.00 95.44 81 VAL A C 1
ATOM 548 O O . VAL A 1 81 ? -0.763 10.883 -17.771 1.00 95.44 81 VAL A O 1
ATOM 551 N N . SER A 1 82 ? 0.110 9.440 -19.250 1.00 95.06 82 SER A N 1
ATOM 552 C CA . SER A 1 82 ? -1.163 8.848 -19.667 1.00 95.06 82 SER A CA 1
ATOM 553 C C . SER A 1 82 ? -1.051 7.340 -19.870 1.00 95.06 82 SER A C 1
ATOM 555 O O . SER A 1 82 ? -0.054 6.840 -20.406 1.00 95.06 82 SER A O 1
ATOM 557 N N . GLY A 1 83 ? -2.099 6.632 -19.461 1.00 96.88 83 GLY A N 1
ATOM 558 C CA . GLY A 1 83 ? -2.201 5.183 -19.491 1.00 96.88 83 GLY A CA 1
ATOM 559 C C . GLY A 1 83 ? -1.653 4.524 -18.230 1.00 96.88 83 GLY A C 1
ATOM 560 O O . GLY A 1 83 ? -1.048 5.163 -17.366 1.00 96.88 83 GLY A O 1
ATOM 561 N N . ASP A 1 84 ? -1.866 3.217 -18.155 1.00 97.94 84 ASP A N 1
ATOM 562 C CA . ASP A 1 84 ? -1.508 2.418 -16.989 1.00 97.94 84 ASP A CA 1
ATOM 563 C C . ASP A 1 84 ? 0.003 2.146 -16.920 1.00 97.94 84 ASP A C 1
ATOM 565 O O . ASP A 1 84 ? 0.699 2.052 -17.938 1.00 97.94 84 ASP A O 1
ATOM 569 N N . ILE A 1 85 ? 0.514 1.978 -15.704 1.00 98.62 85 ILE A N 1
ATOM 570 C CA . ILE A 1 85 ? 1.824 1.369 -15.454 1.00 98.62 85 ILE A CA 1
ATOM 571 C C . ILE A 1 85 ? 1.584 -0.106 -15.132 1.00 98.62 85 ILE A C 1
ATOM 573 O O . ILE A 1 85 ? 0.840 -0.415 -14.203 1.00 98.62 85 ILE A O 1
ATOM 577 N N . VAL A 1 86 ? 2.242 -1.008 -15.861 1.00 98.19 86 VAL A N 1
ATOM 578 C CA . VAL A 1 86 ? 2.261 -2.444 -15.545 1.00 98.19 86 VAL A CA 1
ATOM 579 C C . VAL A 1 86 ? 3.652 -2.809 -15.045 1.00 98.19 86 VAL A C 1
ATOM 581 O O . VAL A 1 86 ? 4.624 -2.666 -15.785 1.00 98.19 86 VAL A O 1
ATOM 584 N N . VAL A 1 87 ? 3.755 -3.257 -13.793 1.00 97.62 87 VAL A N 1
ATOM 585 C CA . VAL A 1 87 ? 5.026 -3.671 -13.178 1.00 97.62 87 VAL A CA 1
ATOM 586 C C . VAL A 1 87 ? 5.144 -5.183 -13.054 1.00 97.62 87 VAL A C 1
ATOM 588 O O . VAL A 1 87 ? 4.212 -5.852 -12.608 1.00 97.62 87 VAL A O 1
ATOM 591 N N . GLY A 1 88 ? 6.315 -5.700 -13.421 1.00 97.06 88 GLY A N 1
ATOM 592 C CA . GLY A 1 88 ? 6.683 -7.106 -13.315 1.00 97.06 88 GLY A CA 1
ATOM 593 C C . GLY A 1 88 ? 7.549 -7.366 -12.093 1.00 97.06 88 GLY A C 1
ATOM 594 O O . GLY A 1 88 ? 7.361 -6.754 -11.042 1.00 97.06 88 GLY A O 1
ATOM 595 N N . ASN A 1 89 ? 8.503 -8.291 -12.223 1.00 98.31 89 ASN A N 1
ATOM 596 C CA . ASN A 1 89 ? 9.423 -8.574 -11.130 1.00 98.31 89 ASN A CA 1
ATOM 597 C C . ASN A 1 89 ? 10.420 -7.423 -10.975 1.00 98.31 89 ASN A C 1
ATOM 599 O O . ASN A 1 89 ? 11.275 -7.203 -11.840 1.00 98.31 89 ASN A O 1
ATOM 603 N N . ILE A 1 90 ? 10.322 -6.718 -9.851 1.00 98.69 90 ILE A N 1
ATOM 604 C CA . ILE A 1 90 ? 11.216 -5.623 -9.482 1.00 98.69 90 ILE A CA 1
ATOM 605 C C . ILE A 1 90 ? 11.874 -5.961 -8.149 1.00 98.69 90 ILE A C 1
ATOM 607 O O . ILE A 1 90 ? 11.193 -6.206 -7.154 1.00 98.69 90 ILE A O 1
ATOM 611 N N . THR A 1 91 ? 13.200 -5.912 -8.123 1.00 98.75 91 THR A N 1
ATOM 612 C CA . THR A 1 91 ? 13.995 -5.960 -6.896 1.00 98.75 91 THR A CA 1
ATOM 613 C C . THR A 1 91 ? 14.725 -4.635 -6.765 1.00 98.75 91 THR A C 1
ATOM 615 O O . THR A 1 91 ? 15.648 -4.355 -7.529 1.00 98.75 91 THR A O 1
ATOM 618 N N . ALA A 1 92 ? 14.285 -3.805 -5.823 1.00 98.50 92 ALA A N 1
ATOM 619 C CA . ALA A 1 92 ? 14.920 -2.529 -5.529 1.00 98.50 92 ALA A CA 1
ATOM 620 C C . ALA A 1 92 ? 14.588 -2.087 -4.097 1.00 98.50 92 ALA A C 1
ATOM 622 O O . ALA A 1 92 ? 13.443 -2.245 -3.676 1.00 98.50 92 ALA A O 1
ATOM 623 N N . PRO A 1 93 ? 15.534 -1.471 -3.366 1.00 98.56 93 PRO A N 1
ATOM 624 C CA . PRO A 1 93 ? 15.273 -0.884 -2.050 1.00 98.56 93 PRO A CA 1
ATOM 625 C C . PRO A 1 93 ? 14.176 0.187 -2.044 1.00 98.56 93 PRO A C 1
ATOM 627 O O . PRO A 1 93 ? 13.464 0.357 -1.056 1.00 98.56 93 PRO A O 1
ATOM 630 N N . THR A 1 94 ? 14.047 0.940 -3.139 1.00 98.56 94 THR A N 1
ATOM 631 C CA . THR A 1 94 ? 13.081 2.039 -3.272 1.00 98.56 94 THR A CA 1
ATOM 632 C C . THR A 1 94 ? 12.431 2.014 -4.646 1.00 98.56 94 THR A C 1
ATOM 634 O O . THR A 1 94 ? 13.111 1.861 -5.666 1.00 98.56 94 THR A O 1
ATOM 637 N N . VAL A 1 95 ? 11.107 2.155 -4.674 1.00 98.88 95 VAL A N 1
ATOM 638 C CA . VAL A 1 95 ? 10.320 2.172 -5.909 1.00 98.88 95 VAL A CA 1
ATOM 639 C C . VAL A 1 95 ? 9.289 3.295 -5.830 1.00 98.88 95 VAL A C 1
ATOM 641 O O . VAL A 1 95 ? 8.491 3.348 -4.896 1.00 98.88 95 VAL A O 1
ATOM 644 N N . THR A 1 96 ? 9.273 4.165 -6.836 1.00 98.88 96 THR A N 1
ATOM 645 C CA . THR A 1 96 ? 8.284 5.235 -6.986 1.00 98.88 96 THR A CA 1
ATOM 646 C C . THR A 1 96 ? 7.585 5.091 -8.328 1.00 98.88 96 THR A C 1
ATOM 648 O O . THR A 1 96 ? 8.227 5.150 -9.377 1.00 98.88 96 THR A O 1
ATOM 651 N N . LEU A 1 97 ? 6.263 4.928 -8.303 1.00 98.88 97 LEU A N 1
ATOM 652 C CA . LEU A 1 97 ? 5.429 4.770 -9.495 1.00 98.88 97 LEU A CA 1
ATOM 653 C C . LEU A 1 97 ? 4.382 5.885 -9.543 1.00 98.88 97 LEU A C 1
ATOM 655 O O . LEU A 1 97 ? 3.560 6.011 -8.639 1.00 98.88 97 LEU A O 1
ATOM 659 N N . THR A 1 98 ? 4.389 6.679 -10.608 1.00 98.81 98 THR A N 1
ATOM 660 C CA . THR A 1 98 ? 3.452 7.789 -10.811 1.00 98.81 98 THR A CA 1
ATOM 661 C C . THR A 1 98 ? 2.731 7.627 -12.145 1.00 98.81 98 THR A C 1
ATOM 663 O O . THR A 1 98 ? 3.269 7.987 -13.189 1.00 98.81 98 THR A O 1
ATOM 666 N N . ALA A 1 99 ? 1.504 7.108 -12.113 1.00 98.50 99 ALA A N 1
ATOM 667 C CA . ALA A 1 99 ? 0.578 7.099 -13.243 1.00 98.50 99 ALA A CA 1
ATOM 668 C C . ALA A 1 99 ? -0.336 8.332 -13.140 1.00 98.50 99 ALA A C 1
ATOM 670 O O . ALA A 1 99 ? -1.354 8.312 -12.453 1.00 98.50 99 ALA A O 1
ATOM 671 N N . GLN A 1 100 ? 0.039 9.443 -13.781 1.00 97.62 100 GLN A N 1
ATOM 672 C CA . GLN A 1 100 ? -0.682 10.718 -13.636 1.00 97.62 100 GLN A CA 1
ATOM 673 C C . GLN A 1 100 ? -2.129 10.626 -14.145 1.00 97.62 100 GLN A C 1
ATOM 675 O O . GLN A 1 100 ? -3.039 11.184 -13.537 1.00 97.62 100 GLN A O 1
ATOM 680 N N . SER A 1 101 ? -2.349 9.882 -15.230 1.00 96.88 101 SER A N 1
ATOM 681 C CA . SER A 1 101 ? -3.669 9.597 -15.798 1.00 96.88 101 SER A CA 1
ATOM 682 C C . SER A 1 101 ? -3.776 8.111 -16.146 1.00 96.88 101 SER A C 1
ATOM 684 O O . SER A 1 101 ? -3.587 7.716 -17.297 1.00 96.88 101 SER A O 1
ATOM 686 N N . GLY A 1 102 ? -4.004 7.275 -15.133 1.00 98.06 102 GLY A N 1
ATOM 687 C CA . GLY A 1 102 ? -4.058 5.823 -15.283 1.00 98.06 102 GLY A CA 1
ATOM 688 C C . GLY A 1 102 ? -4.005 5.071 -13.956 1.00 98.06 102 GLY A C 1
ATOM 689 O O . GLY A 1 102 ? -3.947 5.665 -12.872 1.00 98.06 102 GLY A O 1
ATOM 690 N N . ALA A 1 103 ? -4.041 3.746 -14.065 1.00 98.44 103 ALA A N 1
ATOM 691 C CA . ALA A 1 103 ? -3.891 2.822 -12.951 1.00 98.44 103 ALA A CA 1
ATOM 692 C C . ALA A 1 103 ? -2.447 2.317 -12.831 1.00 98.44 103 ALA A C 1
ATOM 694 O O . ALA A 1 103 ? -1.647 2.385 -13.768 1.00 98.44 103 ALA A O 1
ATOM 695 N N . ILE A 1 104 ? -2.125 1.745 -11.675 1.00 98.75 104 ILE A N 1
ATOM 696 C CA . ILE A 1 104 ? -0.923 0.930 -11.484 1.00 98.75 104 ILE A CA 1
ATOM 697 C C . ILE A 1 104 ? -1.371 -0.520 -11.314 1.00 98.75 104 ILE A C 1
ATOM 699 O O . ILE A 1 104 ? -2.183 -0.829 -10.442 1.00 98.75 104 ILE A O 1
ATOM 703 N N . ARG A 1 105 ? -0.855 -1.408 -12.163 1.00 98.31 105 ARG A N 1
ATOM 704 C CA . ARG A 1 105 ? -1.189 -2.834 -12.207 1.00 98.31 105 ARG A CA 1
ATOM 705 C C . ARG A 1 105 ? 0.062 -3.679 -12.085 1.00 98.31 105 ARG A C 1
ATOM 707 O O . ARG A 1 105 ? 1.164 -3.230 -12.391 1.00 98.31 105 ARG A O 1
ATOM 714 N N . GLN A 1 106 ? -0.133 -4.928 -11.695 1.00 97.12 106 GLN A N 1
ATOM 715 C CA . GLN A 1 106 ? 0.951 -5.848 -11.410 1.00 97.12 106 GLN A CA 1
ATOM 716 C C . GLN A 1 106 ? 0.865 -7.124 -12.253 1.00 97.12 106 GLN A C 1
ATOM 718 O O . GLN A 1 106 ? -0.184 -7.760 -12.309 1.00 97.12 106 GLN A O 1
ATOM 723 N N . SER A 1 107 ? 1.986 -7.507 -12.864 1.00 96.81 107 SER A N 1
ATOM 724 C CA . SER A 1 107 ? 2.219 -8.784 -13.552 1.00 96.81 107 SER A CA 1
ATOM 725 C C . SER A 1 107 ? 3.231 -9.676 -12.805 1.00 96.81 107 SER A C 1
ATOM 727 O O . SER A 1 107 ? 3.224 -10.892 -12.977 1.00 96.81 107 SER A O 1
ATOM 729 N N . GLY A 1 108 ? 4.072 -9.092 -11.940 1.00 96.88 108 GLY A N 1
ATOM 730 C CA . GLY A 1 108 ? 5.113 -9.779 -11.166 1.00 96.88 108 GLY A CA 1
ATOM 731 C C . GLY A 1 108 ? 5.378 -9.112 -9.812 1.00 96.88 108 GLY A C 1
ATOM 732 O O . GLY A 1 108 ? 4.817 -8.066 -9.505 1.00 96.88 108 GLY A O 1
ATOM 733 N N . ALA A 1 109 ? 6.180 -9.737 -8.953 1.00 98.19 109 ALA A N 1
ATOM 734 C CA . ALA A 1 109 ? 6.352 -9.287 -7.569 1.00 98.19 109 ALA A CA 1
ATOM 735 C C . ALA A 1 109 ? 7.304 -8.087 -7.432 1.00 98.19 109 ALA A C 1
ATOM 737 O O . ALA A 1 109 ? 8.372 -8.057 -8.041 1.00 98.19 109 ALA A O 1
ATOM 738 N N . ILE A 1 110 ? 6.977 -7.157 -6.532 1.00 98.62 110 ILE A N 1
ATOM 739 C CA . ILE A 1 110 ? 7.902 -6.107 -6.087 1.00 98.62 110 ILE A CA 1
ATOM 740 C C . ILE A 1 110 ? 8.515 -6.536 -4.753 1.00 98.62 110 ILE A C 1
ATOM 742 O O . ILE A 1 110 ? 7.804 -6.865 -3.799 1.00 98.62 110 ILE A O 1
ATOM 746 N N . GLN A 1 111 ? 9.840 -6.541 -4.674 1.00 98.31 111 GLN A N 1
ATOM 747 C CA . GLN A 1 111 ? 10.582 -7.082 -3.541 1.00 98.31 111 GLN A CA 1
ATOM 748 C C . GLN A 1 111 ? 11.590 -6.075 -2.992 1.00 98.31 111 GLN A C 1
ATOM 750 O O . GLN A 1 111 ? 12.224 -5.343 -3.749 1.00 98.31 111 GLN A O 1
ATOM 755 N N . GLN A 1 112 ? 11.764 -6.102 -1.664 1.00 95.25 112 GLN A N 1
ATOM 756 C CA . GLN A 1 112 ? 12.717 -5.287 -0.897 1.00 95.25 112 GLN A CA 1
ATOM 757 C C . GLN A 1 112 ? 12.443 -3.779 -0.933 1.00 95.25 112 GLN A C 1
ATOM 759 O O . GLN A 1 112 ? 13.283 -3.000 -0.495 1.00 95.25 112 GLN A O 1
ATOM 764 N N . ALA A 1 113 ? 11.267 -3.370 -1.406 1.00 96.31 113 ALA A N 1
ATOM 765 C CA . ALA A 1 113 ? 10.975 -1.975 -1.676 1.00 96.31 113 ALA A CA 1
ATOM 766 C C . ALA A 1 113 ? 10.269 -1.273 -0.513 1.00 96.31 113 ALA A C 1
ATOM 768 O O . ALA A 1 113 ? 9.271 -1.766 0.020 1.00 96.31 113 ALA A O 1
ATOM 769 N N . ALA A 1 114 ? 10.732 -0.062 -0.216 1.00 98.50 114 ALA A N 1
ATOM 770 C CA . ALA A 1 114 ? 9.856 1.022 0.197 1.00 98.50 114 ALA A CA 1
ATOM 771 C C . ALA A 1 114 ? 9.139 1.550 -1.056 1.00 98.50 114 ALA A C 1
ATOM 773 O O . ALA A 1 114 ? 9.788 2.078 -1.965 1.00 98.50 114 ALA A O 1
ATOM 774 N N . LEU A 1 115 ? 7.821 1.351 -1.134 1.00 98.81 115 LEU A N 1
ATOM 775 C CA . LEU A 1 115 ? 7.031 1.647 -2.328 1.00 98.81 115 LEU A CA 1
ATOM 776 C C . LEU A 1 115 ? 6.154 2.887 -2.137 1.00 98.81 115 LEU A C 1
ATOM 778 O O . LEU A 1 115 ? 5.334 2.951 -1.220 1.00 98.81 115 LEU A O 1
ATOM 782 N N . THR A 1 116 ? 6.269 3.837 -3.064 1.00 98.88 116 THR A N 1
ATOM 783 C CA . THR A 1 116 ? 5.361 4.982 -3.190 1.00 98.88 116 THR A CA 1
ATOM 784 C C . THR A 1 116 ? 4.612 4.926 -4.515 1.00 98.88 116 THR A C 1
ATOM 786 O O . THR A 1 116 ? 5.219 4.781 -5.576 1.00 98.88 116 THR A O 1
ATOM 789 N N . THR A 1 117 ? 3.287 5.072 -4.466 1.00 98.81 117 THR A N 1
ATOM 790 C CA . THR A 1 117 ? 2.439 5.080 -5.666 1.00 98.81 117 THR A CA 1
ATOM 791 C C . THR A 1 117 ? 1.560 6.323 -5.755 1.00 98.81 117 THR A C 1
ATOM 793 O O . THR A 1 117 ? 1.062 6.828 -4.748 1.00 98.81 117 THR A O 1
ATOM 796 N N . ARG A 1 118 ? 1.363 6.817 -6.979 1.00 98.69 118 ARG A N 1
ATOM 797 C CA . ARG A 1 118 ? 0.403 7.873 -7.317 1.00 98.69 118 ARG A CA 1
ATOM 798 C C . ARG A 1 118 ? -0.376 7.469 -8.564 1.00 98.69 118 ARG A C 1
ATOM 800 O O . ARG A 1 118 ? 0.243 7.189 -9.589 1.00 98.69 118 ARG A O 1
ATOM 807 N N . SER A 1 119 ? -1.700 7.455 -8.480 1.00 98.62 119 SER A N 1
ATOM 808 C CA . SER A 1 119 ? -2.597 7.051 -9.568 1.00 98.62 119 SER A CA 1
ATOM 809 C C . SER A 1 119 ? -3.882 7.887 -9.601 1.00 98.62 119 SER A C 1
ATOM 811 O O . SER A 1 119 ? -4.163 8.685 -8.702 1.00 98.62 119 SER A O 1
ATOM 813 N N . THR A 1 120 ? -4.651 7.737 -10.678 1.00 98.25 120 THR A N 1
ATOM 814 C CA . THR A 1 120 ? -6.006 8.308 -10.816 1.00 98.25 120 THR A CA 1
ATOM 815 C C . THR A 1 120 ? -7.069 7.258 -11.134 1.00 98.25 120 THR A C 1
ATOM 817 O O . THR A 1 120 ? -8.256 7.572 -11.092 1.00 98.25 120 THR A O 1
ATOM 820 N N . ALA A 1 121 ? -6.668 6.025 -11.447 1.00 98.00 121 ALA A N 1
ATOM 821 C CA . ALA A 1 121 ? -7.573 4.906 -11.707 1.00 98.00 121 ALA A CA 1
ATOM 822 C C . ALA A 1 121 ? -7.290 3.681 -10.808 1.00 98.00 121 ALA A C 1
ATOM 824 O O . ALA A 1 121 ? -7.649 2.556 -11.158 1.00 98.00 121 ALA A O 1
ATOM 825 N N . GLY A 1 122 ? -6.640 3.893 -9.659 1.00 98.31 122 GLY A N 1
ATOM 826 C CA . GLY A 1 122 ? -6.348 2.861 -8.663 1.00 98.31 122 GLY A CA 1
ATOM 827 C C . GLY A 1 122 ? -4.943 2.256 -8.744 1.00 98.31 122 GLY A C 1
ATOM 828 O O . GLY A 1 122 ? -4.159 2.512 -9.663 1.00 98.31 122 GLY A O 1
ATOM 829 N N . THR A 1 123 ? -4.623 1.439 -7.744 1.00 98.75 123 THR A N 1
ATOM 830 C CA . THR A 1 123 ? -3.348 0.726 -7.592 1.00 98.75 123 THR A CA 1
ATOM 831 C C . THR A 1 123 ? -3.641 -0.703 -7.147 1.00 98.75 123 THR A C 1
ATOM 833 O O . THR A 1 123 ? -4.074 -0.910 -6.018 1.00 98.75 123 THR A O 1
ATOM 836 N N . LEU A 1 124 ? -3.398 -1.689 -8.013 1.00 98.69 124 LEU A N 1
ATOM 837 C CA . LEU A 1 124 ? -3.671 -3.105 -7.751 1.00 98.69 124 LEU A CA 1
ATOM 838 C C . LEU A 1 124 ? -2.368 -3.914 -7.765 1.00 98.69 124 LEU A C 1
ATOM 840 O O . LEU A 1 124 ? -1.817 -4.216 -8.827 1.00 98.69 124 LEU A O 1
ATOM 844 N N . LEU A 1 125 ? -1.890 -4.277 -6.574 1.00 98.75 125 LEU A N 1
ATOM 845 C CA . LEU A 1 125 ? -0.654 -5.026 -6.340 1.00 98.75 125 LEU A CA 1
ATOM 846 C C . LEU A 1 125 ? -0.979 -6.367 -5.670 1.00 98.75 125 LEU A C 1
ATOM 848 O O . LEU A 1 125 ? -0.834 -6.542 -4.461 1.00 98.75 125 LEU A O 1
ATOM 852 N N . LEU A 1 126 ? -1.478 -7.311 -6.467 1.00 98.38 126 LEU A N 1
ATOM 853 C CA . LEU A 1 126 ? -2.124 -8.538 -5.985 1.00 98.38 126 LEU A CA 1
ATOM 854 C C . LEU A 1 126 ? -1.209 -9.773 -5.942 1.00 98.38 126 LEU A C 1
ATOM 856 O O . LEU A 1 126 ? -1.665 -10.865 -5.607 1.00 98.38 126 LEU A O 1
ATOM 860 N N . SER A 1 127 ? 0.073 -9.631 -6.279 1.00 98.00 127 SER A N 1
ATOM 861 C CA . SER A 1 127 ? 1.025 -10.741 -6.225 1.00 98.00 127 SER A CA 1
ATOM 862 C C . SER A 1 127 ? 1.305 -11.166 -4.782 1.00 98.00 127 SER A C 1
ATOM 864 O O . SER A 1 127 ? 1.754 -10.375 -3.955 1.00 98.00 127 SER A O 1
ATOM 866 N N . THR A 1 128 ? 1.142 -12.456 -4.486 1.00 97.00 128 THR A N 1
ATOM 867 C CA . THR A 1 128 ? 1.522 -13.039 -3.186 1.00 97.00 128 THR A CA 1
ATOM 868 C C . THR A 1 128 ? 3.033 -13.001 -2.932 1.00 97.00 128 THR A C 1
ATOM 870 O O . THR A 1 128 ? 3.468 -13.121 -1.787 1.00 97.00 128 THR A O 1
ATOM 873 N N . GLY A 1 129 ? 3.836 -12.802 -3.985 1.00 97.56 129 GLY A N 1
ATOM 874 C CA . GLY A 1 129 ? 5.291 -12.684 -3.908 1.00 97.56 129 GLY A CA 1
ATOM 875 C C . GLY A 1 129 ? 5.800 -11.307 -3.475 1.00 97.56 129 GLY A C 1
ATOM 876 O O . GLY A 1 129 ? 7.007 -11.153 -3.285 1.00 97.56 129 GLY A O 1
ATOM 877 N N . ASN A 1 130 ? 4.923 -10.308 -3.3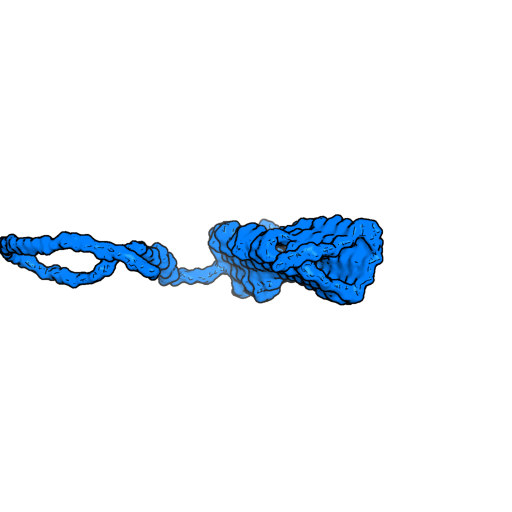26 1.00 98.75 130 ASN A N 1
ATOM 878 C CA . ASN A 1 130 ? 5.319 -8.980 -2.862 1.00 98.75 130 ASN A CA 1
ATOM 879 C C . ASN A 1 130 ? 5.978 -9.045 -1.480 1.00 98.75 130 ASN A C 1
ATOM 881 O O . ASN A 1 130 ? 5.502 -9.734 -0.574 1.00 98.75 130 ASN A O 1
ATOM 885 N N . ARG A 1 131 ? 7.083 -8.310 -1.336 1.00 98.31 131 ARG A N 1
ATOM 886 C CA . ARG A 1 131 ? 7.878 -8.201 -0.105 1.00 98.31 131 ARG A CA 1
ATOM 887 C C . ARG A 1 131 ? 8.296 -6.753 0.118 1.00 98.31 131 ARG A C 1
ATOM 889 O O . ARG A 1 131 ? 9.482 -6.422 0.073 1.00 98.31 131 ARG A O 1
ATOM 896 N N . LEU A 1 132 ? 7.301 -5.893 0.277 1.00 98.75 132 LEU A N 1
ATOM 897 C CA . LEU A 1 132 ? 7.456 -4.480 0.589 1.00 98.75 132 LEU A CA 1
ATOM 898 C C . LEU A 1 132 ? 7.770 -4.312 2.076 1.00 98.75 132 LEU A C 1
ATOM 900 O O . LEU A 1 132 ? 7.121 -4.932 2.919 1.00 98.75 132 LEU A O 1
ATOM 904 N N . SER A 1 133 ? 8.741 -3.454 2.383 1.00 98.19 133 SER A N 1
ATOM 905 C CA . SER A 1 133 ? 9.033 -3.026 3.756 1.00 98.19 133 SER A CA 1
ATOM 906 C C . SER A 1 133 ? 8.145 -1.855 4.171 1.00 98.19 133 SER A C 1
ATOM 908 O O . SER A 1 133 ? 7.739 -1.758 5.329 1.00 98.19 133 SER A O 1
ATOM 910 N N . SER A 1 134 ? 7.800 -0.983 3.219 1.00 98.44 134 SER A N 1
ATOM 911 C CA . SER A 1 134 ? 6.833 0.085 3.430 1.00 98.44 134 SER A CA 1
ATOM 912 C C . SER A 1 134 ? 5.968 0.368 2.208 1.00 98.44 134 SER A C 1
ATOM 914 O O . SER A 1 134 ? 6.349 0.086 1.069 1.00 98.44 134 SER A O 1
ATOM 916 N N . PHE A 1 135 ? 4.790 0.936 2.457 1.00 98.81 135 PHE A N 1
ATOM 917 C CA . PHE A 1 135 ? 3.844 1.322 1.420 1.00 98.81 135 PHE A CA 1
ATOM 918 C C . PHE A 1 135 ? 3.211 2.683 1.718 1.00 98.81 135 PHE A C 1
ATOM 920 O O . PHE A 1 135 ? 2.648 2.912 2.791 1.00 98.81 135 PHE A O 1
ATOM 927 N N . SER A 1 136 ? 3.290 3.578 0.737 1.00 98.62 136 SER A N 1
ATOM 928 C CA . SER A 1 136 ? 2.509 4.808 0.677 1.00 98.62 136 SER A CA 1
ATOM 929 C C . SER A 1 136 ? 1.830 4.911 -0.682 1.00 98.62 136 SER A C 1
ATOM 931 O O . SER A 1 136 ? 2.419 4.587 -1.719 1.00 98.62 136 SER A O 1
ATOM 933 N N . ALA A 1 137 ? 0.574 5.338 -0.691 1.00 98.75 137 ALA A N 1
ATOM 934 C CA . ALA A 1 137 ? -0.202 5.395 -1.917 1.00 98.75 137 ALA A CA 1
ATOM 935 C C . ALA A 1 137 ? -1.186 6.557 -1.918 1.00 98.75 137 ALA A C 1
ATOM 937 O O . ALA A 1 137 ? -1.819 6.857 -0.908 1.00 98.75 137 ALA A O 1
ATOM 938 N N . ALA A 1 138 ? -1.336 7.185 -3.079 1.00 98.62 138 ALA A N 1
ATOM 939 C CA . ALA A 1 138 ? -2.366 8.176 -3.326 1.00 98.62 138 ALA A CA 1
ATOM 940 C C . ALA A 1 138 ? -3.086 7.850 -4.636 1.00 98.62 138 ALA A C 1
ATOM 942 O O . ALA A 1 138 ? -2.452 7.800 -5.689 1.00 98.62 138 ALA A O 1
ATOM 943 N N . ASN A 1 139 ? -4.401 7.676 -4.576 1.00 98.44 139 ASN A N 1
ATOM 944 C CA . ASN A 1 139 ? -5.261 7.624 -5.750 1.00 98.44 139 ASN A CA 1
ATOM 945 C C . ASN A 1 139 ? -6.272 8.769 -5.667 1.00 98.44 139 ASN A C 1
ATOM 947 O O . ASN A 1 139 ? -7.035 8.842 -4.703 1.00 98.44 139 ASN A O 1
ATOM 951 N N . THR A 1 140 ? -6.243 9.679 -6.645 1.00 96.94 140 THR A N 1
ATOM 952 C CA . THR A 1 140 ? -7.079 10.897 -6.632 1.00 96.94 140 THR A CA 1
ATOM 953 C C . THR A 1 140 ? -8.309 10.819 -7.536 1.00 96.94 140 THR A C 1
ATOM 955 O O . THR A 1 140 ? -9.083 11.772 -7.599 1.00 96.94 140 THR A O 1
ATOM 958 N N . GLY A 1 141 ? -8.478 9.727 -8.280 1.00 95.38 141 GLY A N 1
ATOM 959 C CA . GLY A 1 141 ? -9.654 9.492 -9.116 1.00 95.38 141 GLY A CA 1
ATOM 960 C C . GLY A 1 141 ? -10.389 8.231 -8.682 1.00 95.38 141 GLY A C 1
ATOM 961 O O . GLY A 1 141 ? -10.461 7.935 -7.494 1.00 95.38 141 GLY A O 1
ATOM 962 N N . THR A 1 142 ? -10.960 7.498 -9.633 1.00 94.38 142 THR A N 1
ATOM 963 C CA . THR A 1 142 ? -11.717 6.266 -9.366 1.00 94.38 142 THR A CA 1
ATOM 964 C C . THR A 1 142 ? -10.803 5.086 -9.036 1.00 94.38 142 THR A C 1
ATOM 966 O O . THR A 1 142 ? -9.611 5.115 -9.330 1.00 94.38 142 THR A O 1
ATOM 969 N N . GLY A 1 143 ? -11.373 4.003 -8.515 1.00 97.88 143 GLY A N 1
ATOM 970 C CA . GLY A 1 143 ? -10.688 2.715 -8.393 1.00 97.88 143 GLY A CA 1
ATOM 971 C C . GLY A 1 143 ? -10.041 2.487 -7.031 1.00 97.88 143 GLY A C 1
ATOM 972 O O . GLY A 1 143 ? -9.867 3.400 -6.225 1.00 97.88 143 GLY A O 1
ATOM 973 N N . ASP A 1 144 ? -9.718 1.227 -6.765 1.00 98.62 144 ASP A N 1
ATOM 974 C CA . ASP A 1 144 ? -9.276 0.770 -5.451 1.00 98.62 144 ASP A CA 1
ATOM 975 C C . ASP A 1 144 ? -7.755 0.865 -5.278 1.00 98.62 144 ASP A C 1
ATOM 977 O O . ASP A 1 144 ? -6.986 0.886 -6.244 1.00 98.62 144 ASP A O 1
ATOM 981 N N . ILE A 1 145 ? -7.319 0.889 -4.019 1.00 98.88 145 ILE A N 1
ATOM 982 C CA . ILE A 1 145 ? -5.939 0.599 -3.633 1.00 98.88 145 ILE A CA 1
ATOM 983 C C . ILE A 1 145 ? -5.945 -0.776 -2.972 1.00 98.88 145 ILE A C 1
ATOM 985 O O . ILE A 1 145 ? -6.441 -0.927 -1.854 1.00 98.88 145 ILE A O 1
ATOM 989 N N . GLU A 1 146 ? -5.385 -1.771 -3.656 1.00 98.81 146 GLU A N 1
ATOM 990 C CA . GLU A 1 146 ? -5.281 -3.139 -3.160 1.00 98.81 146 GLU A CA 1
ATOM 991 C C . GLU A 1 146 ? -3.829 -3.621 -3.117 1.00 98.81 146 GLU A C 1
ATOM 993 O O . GLU A 1 146 ? -3.083 -3.484 -4.090 1.00 98.81 146 GLU A O 1
ATOM 998 N N . LEU A 1 147 ? -3.440 -4.226 -1.994 1.00 98.88 147 LEU A N 1
ATOM 999 C CA . LEU A 1 147 ? -2.114 -4.802 -1.790 1.00 98.88 147 LEU A CA 1
ATOM 1000 C C . LEU A 1 147 ? -2.209 -6.183 -1.136 1.00 98.88 147 LEU A C 1
ATOM 1002 O O . LEU A 1 147 ? -2.780 -6.336 -0.055 1.00 98.88 147 LEU A O 1
ATOM 1006 N N . VAL A 1 148 ? -1.561 -7.165 -1.757 1.00 98.75 148 VAL A N 1
ATOM 1007 C CA . VAL A 1 148 ? -1.143 -8.412 -1.114 1.00 98.75 148 VAL A CA 1
ATOM 1008 C C . VAL A 1 148 ? 0.355 -8.321 -0.856 1.00 98.75 148 VAL A C 1
ATOM 1010 O O . VAL A 1 148 ? 1.102 -7.960 -1.761 1.00 98.75 148 VAL A O 1
ATOM 1013 N N . ASN A 1 149 ? 0.798 -8.623 0.363 1.00 98.69 149 ASN A N 1
ATOM 1014 C CA . ASN A 1 149 ? 2.206 -8.542 0.750 1.00 98.69 149 ASN A CA 1
ATOM 1015 C C . ASN A 1 149 ? 2.605 -9.665 1.717 1.00 98.69 149 ASN A C 1
ATOM 1017 O O . ASN A 1 149 ? 1.758 -10.236 2.402 1.00 98.69 149 ASN A O 1
ATOM 1021 N N . THR A 1 150 ? 3.897 -9.980 1.774 1.00 97.88 150 THR A N 1
ATOM 1022 C CA . THR A 1 150 ? 4.493 -10.907 2.741 1.00 97.88 150 THR A CA 1
ATOM 1023 C C . THR A 1 150 ? 5.658 -10.237 3.465 1.00 97.88 150 THR A C 1
ATOM 1025 O O . THR A 1 150 ? 6.498 -9.586 2.845 1.00 97.88 150 THR A O 1
ATOM 1028 N N . GLY A 1 151 ? 5.758 -10.462 4.775 1.00 96.75 151 GLY A N 1
ATOM 1029 C CA . GLY A 1 151 ? 6.749 -9.837 5.651 1.00 96.75 151 GLY A CA 1
ATOM 1030 C C . GLY A 1 151 ? 6.138 -8.751 6.533 1.00 96.75 151 GLY A C 1
ATOM 1031 O O . GLY A 1 151 ? 4.921 -8.606 6.616 1.00 96.75 151 GLY A O 1
ATOM 1032 N N . VAL A 1 152 ? 6.986 -8.003 7.236 1.00 96.44 152 VAL A N 1
ATOM 1033 C CA . VAL A 1 152 ? 6.543 -6.840 8.018 1.00 96.44 152 VAL A CA 1
ATOM 1034 C C . VAL A 1 152 ? 6.328 -5.667 7.069 1.00 96.44 152 VAL A C 1
ATOM 1036 O O . VAL A 1 152 ? 7.222 -5.343 6.290 1.00 96.44 152 VAL A O 1
ATOM 1039 N N . LEU A 1 153 ? 5.156 -5.042 7.153 1.00 98.50 153 LEU A N 1
ATOM 1040 C CA . LEU A 1 153 ? 4.760 -3.913 6.326 1.00 98.50 153 LEU A CA 1
ATOM 1041 C C . LEU A 1 153 ? 4.520 -2.672 7.186 1.00 98.50 153 LEU A C 1
ATOM 1043 O O . LEU A 1 153 ? 3.641 -2.668 8.050 1.00 98.50 153 LEU A O 1
ATOM 1047 N N . THR A 1 154 ? 5.224 -1.590 6.868 1.00 98.50 154 THR A N 1
ATOM 1048 C CA . THR A 1 154 ? 4.936 -0.267 7.425 1.00 98.50 154 THR A CA 1
ATOM 1049 C C . THR A 1 154 ? 4.123 0.577 6.447 1.00 98.50 154 THR A C 1
ATOM 1051 O O . THR A 1 154 ? 4.562 0.821 5.327 1.00 98.50 154 THR A O 1
ATOM 1054 N N . THR A 1 155 ? 2.956 1.081 6.841 1.00 98.19 155 THR A N 1
ATOM 1055 C CA . THR A 1 155 ? 2.209 2.038 6.007 1.00 98.19 155 THR A CA 1
ATOM 1056 C C . THR A 1 155 ? 2.524 3.471 6.426 1.00 98.19 155 THR A C 1
ATOM 1058 O O . THR A 1 155 ? 2.329 3.829 7.587 1.00 98.19 155 THR A O 1
ATOM 1061 N N . SER A 1 156 ? 2.953 4.310 5.483 1.00 94.94 156 SER A N 1
ATOM 1062 C CA . SER A 1 156 ? 3.358 5.706 5.749 1.00 94.94 156 SER A CA 1
ATOM 1063 C C . SER A 1 156 ? 2.309 6.742 5.326 1.00 94.94 156 SER A C 1
ATOM 1065 O O . SER A 1 156 ? 2.618 7.921 5.205 1.00 94.94 156 SER A O 1
ATOM 1067 N N . GLY A 1 157 ? 1.079 6.298 5.069 1.00 97.06 157 GLY A N 1
ATOM 1068 C CA . GLY A 1 157 ? -0.024 7.123 4.584 1.00 97.06 157 GLY A CA 1
ATOM 1069 C C . GLY A 1 157 ? -0.600 6.572 3.284 1.00 97.06 157 GLY A C 1
ATOM 1070 O O . GLY A 1 157 ? 0.139 6.306 2.329 1.00 97.06 157 GLY A O 1
ATOM 1071 N N . ILE A 1 158 ? -1.915 6.369 3.262 1.00 98.75 158 ILE A N 1
ATOM 1072 C CA . ILE A 1 158 ? -2.647 5.815 2.121 1.00 98.75 158 ILE A CA 1
ATOM 1073 C C . ILE A 1 158 ? -3.932 6.611 1.950 1.00 98.75 158 ILE A C 1
ATOM 1075 O O . ILE A 1 158 ? -4.801 6.556 2.813 1.00 98.75 158 ILE A O 1
ATOM 1079 N N . THR A 1 159 ? -4.078 7.302 0.826 1.00 98.56 159 THR A N 1
ATOM 1080 C CA . THR A 1 159 ? -5.269 8.102 0.529 1.00 98.56 159 THR A CA 1
ATOM 1081 C C . THR A 1 159 ? -5.898 7.623 -0.768 1.00 98.56 159 THR A C 1
ATOM 1083 O O . THR A 1 159 ? -5.272 7.694 -1.825 1.00 98.56 159 THR A O 1
ATOM 1086 N N . ASN A 1 160 ? -7.146 7.169 -0.704 1.00 98.50 160 ASN A N 1
ATOM 1087 C CA . ASN A 1 160 ? -7.951 6.846 -1.872 1.00 98.50 160 ASN A CA 1
ATOM 1088 C C . ASN A 1 160 ? -9.222 7.698 -1.884 1.00 98.50 160 ASN A C 1
ATOM 1090 O O . ASN A 1 160 ? -10.093 7.542 -1.027 1.00 98.50 160 ASN A O 1
ATOM 1094 N N . THR A 1 161 ? -9.338 8.608 -2.848 1.00 95.75 161 THR A N 1
ATOM 1095 C CA . THR A 1 161 ? -10.494 9.510 -2.930 1.00 95.75 161 THR A CA 1
ATOM 1096 C C . THR A 1 161 ? -11.666 8.935 -3.717 1.00 95.75 161 THR A C 1
ATOM 1098 O O . THR A 1 161 ? -12.728 9.544 -3.688 1.00 95.75 161 THR A O 1
ATOM 1101 N N . GLY A 1 162 ? -11.512 7.809 -4.425 1.00 87.50 162 GLY A N 1
ATOM 1102 C CA . GLY A 1 162 ? -12.573 7.274 -5.292 1.00 87.50 162 GLY A CA 1
ATOM 1103 C C . GLY A 1 162 ? -12.713 5.755 -5.299 1.00 87.50 162 GLY A C 1
ATOM 1104 O O . GLY A 1 162 ? -13.255 5.202 -6.257 1.00 87.50 162 GLY A O 1
ATOM 1105 N N . GLY A 1 163 ? -12.256 5.084 -4.241 1.00 96.75 163 GLY A N 1
ATOM 1106 C CA . GLY A 1 163 ? -12.456 3.651 -4.054 1.00 96.75 163 GLY A CA 1
ATOM 1107 C C . GLY A 1 163 ? -12.042 3.163 -2.671 1.00 96.75 163 GLY A C 1
ATOM 1108 O O . GLY A 1 163 ? -11.706 3.943 -1.778 1.00 96.75 163 GLY A O 1
ATOM 1109 N N . ASN A 1 164 ? -12.073 1.849 -2.506 1.00 98.62 164 ASN A N 1
ATOM 1110 C CA . ASN A 1 164 ? -11.726 1.156 -1.277 1.00 98.62 164 ASN A CA 1
ATOM 1111 C C . ASN A 1 164 ? -10.209 1.111 -1.064 1.00 98.62 164 ASN A C 1
ATOM 1113 O O . ASN A 1 164 ? -9.407 1.282 -1.987 1.00 98.62 164 ASN A O 1
ATOM 1117 N N . ILE A 1 165 ? -9.819 0.819 0.172 1.00 98.88 165 ILE A N 1
ATOM 1118 C CA . ILE A 1 165 ? -8.461 0.411 0.522 1.00 98.88 165 ILE A CA 1
ATOM 1119 C C . ILE A 1 165 ? -8.534 -1.008 1.072 1.00 98.88 165 ILE A C 1
ATOM 1121 O O . ILE A 1 165 ? -9.237 -1.260 2.052 1.00 98.88 165 ILE A O 1
ATOM 1125 N N . LYS A 1 166 ? -7.784 -1.933 0.472 1.00 98.88 166 LYS A N 1
ATOM 1126 C CA . LYS A 1 166 ? -7.687 -3.321 0.927 1.00 98.88 166 LYS A CA 1
ATOM 1127 C C . LYS A 1 166 ? -6.233 -3.760 1.019 1.00 98.88 166 LYS A C 1
ATOM 1129 O O . LYS A 1 166 ? -5.519 -3.789 0.024 1.00 98.88 166 LYS A O 1
ATOM 1134 N N . ILE A 1 167 ? -5.796 -4.162 2.207 1.00 98.88 167 ILE A N 1
ATOM 1135 C CA . ILE A 1 167 ? -4.448 -4.697 2.419 1.00 98.88 167 ILE A CA 1
ATOM 1136 C C . ILE A 1 167 ? -4.556 -6.063 3.071 1.00 98.88 167 ILE A C 1
ATOM 1138 O O . ILE A 1 167 ? -5.171 -6.216 4.123 1.00 98.88 167 ILE A O 1
ATOM 1142 N N . THR A 1 168 ? -3.935 -7.059 2.451 1.00 98.62 168 THR A N 1
ATOM 1143 C CA . THR A 1 168 ? -3.743 -8.391 3.022 1.00 98.62 168 THR A CA 1
ATOM 1144 C C . THR A 1 168 ? -2.253 -8.646 3.151 1.00 98.62 168 THR A C 1
ATOM 1146 O O . THR A 1 168 ? -1.548 -8.758 2.151 1.00 98.62 168 THR A O 1
ATOM 1149 N N . ASN A 1 169 ? -1.762 -8.732 4.381 1.00 98.50 169 ASN A N 1
ATOM 1150 C CA . ASN A 1 169 ? -0.347 -8.924 4.647 1.00 98.50 169 ASN A CA 1
ATOM 1151 C C . ASN A 1 169 ? -0.098 -10.229 5.407 1.00 98.50 169 ASN A C 1
ATOM 1153 O O . ASN A 1 169 ? -0.597 -10.426 6.516 1.00 98.50 169 ASN A O 1
ATOM 1157 N N . THR A 1 170 ? 0.721 -11.107 4.833 1.00 97.75 170 THR A N 1
ATOM 1158 C CA . THR A 1 170 ? 1.278 -12.282 5.508 1.00 97.75 170 THR A CA 1
ATOM 1159 C C . THR A 1 170 ? 2.445 -11.854 6.393 1.00 97.75 170 THR A C 1
ATOM 1161 O O . THR A 1 170 ? 3.610 -11.936 6.008 1.00 97.75 170 THR A O 1
ATOM 1164 N N . GLY A 1 171 ? 2.102 -11.351 7.574 1.00 97.06 171 GLY A N 1
ATOM 1165 C CA . GLY A 1 171 ? 3.008 -10.773 8.559 1.00 97.06 171 GLY A CA 1
ATOM 1166 C C . GLY A 1 171 ? 2.371 -9.553 9.220 1.00 97.06 171 GLY A C 1
ATOM 1167 O O . GLY A 1 171 ? 1.169 -9.300 9.063 1.00 97.06 171 GLY A O 1
ATOM 1168 N N . GLY A 1 172 ? 3.184 -8.776 9.933 1.00 97.50 172 GLY A N 1
ATOM 1169 C CA . GLY A 1 172 ? 2.708 -7.619 10.685 1.00 97.50 172 GLY A CA 1
ATOM 1170 C C . GLY A 1 172 ? 2.424 -6.398 9.819 1.00 97.50 172 GLY A C 1
ATOM 1171 O O . GLY A 1 172 ? 3.146 -6.150 8.858 1.00 97.50 172 GLY A O 1
ATOM 1172 N N . ILE A 1 173 ? 1.406 -5.621 10.182 1.00 98.44 173 ILE A N 1
ATOM 1173 C CA . ILE A 1 173 ? 1.141 -4.287 9.635 1.00 98.44 173 ILE A CA 1
ATOM 1174 C C . ILE A 1 173 ? 1.309 -3.267 10.762 1.00 98.44 173 ILE A C 1
ATOM 1176 O O . ILE A 1 173 ? 0.688 -3.403 11.816 1.00 98.44 173 ILE A O 1
ATOM 1180 N N . SER A 1 174 ? 2.094 -2.221 10.523 1.00 97.69 174 SER A N 1
ATOM 1181 C CA . SER A 1 174 ? 2.174 -1.044 11.394 1.00 97.69 174 SER A CA 1
ATOM 1182 C C . SER A 1 174 ? 1.987 0.232 10.584 1.00 97.69 174 SER A C 1
ATOM 1184 O O . SER A 1 174 ? 2.740 0.460 9.640 1.00 97.69 174 SER A O 1
ATOM 1186 N N . SER A 1 175 ? 1.033 1.091 10.940 1.00 94.81 175 SER A N 1
ATOM 1187 C CA . SER A 1 175 ? 0.989 2.440 10.367 1.00 94.81 175 SER A CA 1
ATOM 1188 C C . SER A 1 175 ? 1.860 3.404 11.167 1.00 94.81 175 SER A C 1
ATOM 1190 O O . SER A 1 175 ? 1.941 3.305 12.392 1.00 94.81 175 SER A O 1
ATOM 1192 N N . LEU A 1 176 ? 2.536 4.320 10.470 1.00 91.06 176 LEU A N 1
ATOM 1193 C CA . LEU A 1 176 ? 3.272 5.405 11.116 1.00 91.06 176 LEU A CA 1
ATOM 1194 C C . LEU A 1 176 ? 2.312 6.358 11.830 1.00 91.06 176 LEU A C 1
ATOM 1196 O O . LEU A 1 176 ? 1.153 6.499 11.436 1.00 91.06 176 LEU A O 1
ATOM 1200 N N . ASP A 1 177 ? 2.820 7.066 12.835 1.00 89.88 177 ASP A N 1
ATOM 1201 C CA . ASP A 1 177 ? 2.015 8.016 13.604 1.00 89.88 177 ASP A CA 1
ATOM 1202 C C . ASP A 1 177 ? 1.487 9.175 12.758 1.00 89.88 177 ASP A C 1
ATOM 1204 O O . ASP A 1 177 ? 0.363 9.612 12.979 1.00 89.88 177 ASP A O 1
ATOM 1208 N N . GLU A 1 178 ? 2.228 9.600 11.734 1.00 89.19 178 GLU A N 1
ATOM 1209 C CA . GLU A 1 178 ? 1.808 10.620 10.757 1.00 89.19 178 GLU A CA 1
ATOM 1210 C C . GLU A 1 178 ? 1.138 10.016 9.501 1.00 89.19 178 GLU A C 1
ATOM 1212 O O . GLU A 1 178 ? 0.745 10.728 8.580 1.00 89.19 178 GLU A O 1
ATOM 1217 N N . GLY A 1 179 ? 1.009 8.685 9.437 1.00 94.25 179 GLY A N 1
ATOM 1218 C CA . GLY A 1 179 ? 0.518 7.959 8.267 1.00 94.25 179 GLY A CA 1
ATOM 1219 C C . GLY A 1 179 ? -0.977 7.653 8.329 1.00 94.25 179 GLY A C 1
ATOM 1220 O O . GLY A 1 179 ? -1.347 6.515 8.617 1.00 94.25 179 GLY A O 1
ATOM 1221 N N . LEU A 1 180 ? -1.833 8.634 8.019 1.00 98.00 180 LEU A N 1
ATOM 1222 C CA . LEU A 1 180 ? -3.287 8.432 7.903 1.00 98.00 180 LEU A CA 1
ATOM 1223 C C . LEU A 1 180 ? -3.636 7.430 6.788 1.00 98.00 180 LEU A C 1
ATOM 1225 O O . LEU A 1 180 ? -3.124 7.523 5.670 1.00 98.00 180 LEU A O 1
ATOM 1229 N N . ILE A 1 181 ? -4.572 6.520 7.064 1.00 98.75 181 ILE A N 1
ATOM 1230 C CA . ILE A 1 181 ? -5.215 5.676 6.047 1.00 98.75 181 ILE A CA 1
ATOM 1231 C C . ILE A 1 181 ? -6.631 6.211 5.806 1.00 98.75 181 ILE A C 1
ATOM 1233 O O . ILE A 1 181 ? -7.453 6.216 6.717 1.00 98.75 181 ILE A O 1
ATOM 1237 N N . SER A 1 182 ? -6.925 6.676 4.593 1.00 98.56 182 SER A N 1
ATOM 1238 C CA . SER A 1 182 ? -8.162 7.391 4.266 1.00 98.56 182 SER A CA 1
ATOM 1239 C C . SER A 1 182 ? -8.794 6.898 2.966 1.00 98.56 182 SER A C 1
ATOM 1241 O O . SER A 1 182 ? -8.237 7.107 1.889 1.00 98.56 182 SER A O 1
ATOM 1243 N N . ALA A 1 183 ? -9.973 6.280 3.060 1.00 98.50 183 ALA A N 1
ATOM 1244 C CA . ALA A 1 183 ? -10.849 5.972 1.925 1.00 98.50 183 ALA A CA 1
ATOM 1245 C C . ALA A 1 183 ? -12.092 6.871 1.999 1.00 98.50 183 ALA A C 1
ATOM 1247 O O . ALA A 1 183 ? -13.132 6.475 2.523 1.00 98.50 183 ALA A O 1
ATOM 1248 N N . SER A 1 184 ? -11.970 8.126 1.568 1.00 94.69 184 SER A N 1
ATOM 1249 C CA . SER A 1 184 ? -12.912 9.190 1.951 1.00 94.69 184 SER A CA 1
ATOM 1250 C C . SER A 1 184 ? -14.189 9.279 1.110 1.00 94.69 184 SER A C 1
ATOM 1252 O O . SER A 1 184 ? -15.127 9.963 1.523 1.00 94.69 184 SER A O 1
ATOM 1254 N N . SER A 1 185 ? -14.254 8.609 -0.045 1.00 96.56 185 SER A N 1
ATOM 1255 C CA . SER A 1 185 ? -15.461 8.600 -0.886 1.00 96.56 185 SER A CA 1
ATOM 1256 C C . SER A 1 185 ? -16.657 8.007 -0.129 1.00 96.56 185 SER A C 1
ATOM 1258 O O . SER A 1 185 ? -16.480 7.010 0.573 1.00 96.56 185 SER A O 1
ATOM 1260 N N . PRO A 1 186 ? -17.888 8.533 -0.294 1.00 96.81 186 PRO A N 1
ATOM 1261 C CA . PRO A 1 186 ? -19.085 7.933 0.291 1.00 96.81 186 PRO A CA 1
ATOM 1262 C C . PRO A 1 186 ? -19.171 6.428 0.004 1.00 96.81 186 PRO A C 1
ATOM 1264 O O . PRO A 1 186 ? -19.027 5.998 -1.140 1.00 96.81 186 PRO A O 1
ATOM 1267 N N . GLY A 1 187 ? -19.361 5.627 1.055 1.00 96.44 187 GLY A N 1
ATOM 1268 C CA . GLY A 1 187 ? -19.438 4.166 0.966 1.00 96.44 187 GLY A CA 1
ATOM 1269 C C . GLY A 1 187 ? -18.105 3.428 0.764 1.00 96.44 187 GLY A C 1
ATOM 1270 O O . GLY A 1 187 ? -18.098 2.199 0.846 1.00 96.44 187 GLY A O 1
ATOM 1271 N N . ALA A 1 188 ? -16.984 4.127 0.546 1.00 98.31 188 ALA A N 1
ATOM 1272 C CA . ALA A 1 188 ? -15.680 3.491 0.378 1.00 98.31 188 ALA A CA 1
ATOM 1273 C C . ALA A 1 188 ? -15.168 2.888 1.688 1.00 98.31 188 ALA A C 1
ATOM 1275 O O . ALA A 1 188 ? -15.206 3.517 2.747 1.00 98.31 188 ALA A O 1
ATOM 1276 N N . LYS A 1 189 ? -14.682 1.652 1.603 1.00 98.69 189 LYS A N 1
ATOM 1277 C CA . LYS A 1 189 ? -14.315 0.831 2.755 1.00 98.69 189 LYS A CA 1
ATOM 1278 C C . LYS A 1 189 ? -12.810 0.803 2.973 1.00 98.69 189 LYS A C 1
ATOM 1280 O O . LYS A 1 189 ? -12.032 0.905 2.023 1.00 98.69 189 LYS A O 1
ATOM 1285 N N . VAL A 1 190 ? -12.408 0.563 4.217 1.00 98.88 190 VAL A N 1
ATOM 1286 C CA . VAL A 1 190 ? -11.030 0.192 4.566 1.00 98.88 190 VAL A CA 1
ATOM 1287 C C . VAL A 1 190 ? -11.030 -1.218 5.145 1.00 98.88 190 VAL A C 1
ATOM 1289 O O . VAL A 1 190 ? -11.689 -1.485 6.145 1.00 98.88 190 VAL A O 1
ATOM 1292 N N . SER A 1 191 ? -10.275 -2.131 4.536 1.00 98.81 191 SER A N 1
ATOM 1293 C CA . SER A 1 191 ? -10.089 -3.494 5.033 1.00 98.81 191 SER A CA 1
ATOM 1294 C C . SER A 1 191 ? -8.608 -3.820 5.174 1.00 98.81 191 SER A C 1
ATOM 1296 O O . SER A 1 191 ? -7.877 -3.867 4.185 1.00 98.81 191 SER A O 1
ATOM 1298 N N . LEU A 1 192 ? -8.160 -4.061 6.406 1.00 98.81 192 LEU A N 1
ATOM 1299 C CA . LEU A 1 192 ? -6.787 -4.463 6.702 1.00 98.81 192 LEU A CA 1
ATOM 1300 C C . LEU A 1 192 ? -6.803 -5.846 7.347 1.00 98.81 192 LEU A C 1
ATOM 1302 O O . LEU A 1 192 ? -7.372 -6.033 8.420 1.00 98.81 192 LEU A O 1
ATOM 1306 N N . THR A 1 193 ? -6.155 -6.809 6.702 1.00 98.69 193 THR A N 1
ATOM 1307 C CA . THR A 1 193 ? -5.898 -8.137 7.261 1.00 98.69 193 THR A CA 1
ATOM 1308 C C . THR A 1 193 ? -4.401 -8.293 7.469 1.00 98.69 193 THR A C 1
ATOM 1310 O O . THR A 1 193 ? -3.649 -8.456 6.508 1.00 98.69 193 THR A O 1
ATOM 1313 N N . ALA A 1 194 ? -3.966 -8.246 8.725 1.00 98.25 194 ALA A N 1
ATOM 1314 C CA . ALA A 1 194 ? -2.618 -8.625 9.113 1.00 98.25 194 ALA A CA 1
ATOM 1315 C C . ALA A 1 194 ? -2.634 -10.065 9.613 1.00 98.25 194 ALA A C 1
ATOM 1317 O O . ALA A 1 194 ? -3.405 -10.437 10.496 1.00 98.25 194 ALA A O 1
ATOM 1318 N N . ASN A 1 195 ? -1.716 -10.881 9.130 1.00 96.38 195 ASN A N 1
ATOM 1319 C CA . ASN A 1 195 ? -1.482 -12.203 9.686 1.00 96.38 195 ASN A CA 1
ATOM 1320 C C . ASN A 1 195 ? -0.483 -12.116 10.849 1.00 96.38 195 ASN A C 1
ATOM 1322 O O . ASN A 1 195 ? 0.508 -12.844 10.864 1.00 96.38 195 ASN A O 1
ATOM 1326 N N . SER A 1 196 ? -0.805 -11.224 11.804 1.00 88.62 196 SER A N 1
ATOM 1327 C CA . SER A 1 196 ? -0.123 -10.771 13.037 1.00 88.62 196 SER A CA 1
ATOM 1328 C C . SER A 1 196 ? 1.177 -9.957 12.921 1.00 88.62 196 SER A C 1
ATOM 1330 O O . SER A 1 196 ? 2.054 -10.345 12.151 1.00 88.62 196 SER A O 1
ATOM 1332 N N . PRO A 1 197 ? 1.378 -8.936 13.789 1.00 97.62 197 PRO A N 1
ATOM 1333 C CA . PRO A 1 197 ? 0.368 -8.120 14.496 1.00 97.62 197 PRO A CA 1
ATOM 1334 C C . PRO A 1 197 ? -0.220 -7.006 13.602 1.00 97.62 197 PRO A C 1
ATOM 1336 O O . PRO A 1 197 ? 0.326 -6.714 12.544 1.00 97.62 197 PRO A O 1
ATOM 1339 N N . LEU A 1 198 ? -1.307 -6.352 14.027 1.00 98.69 198 LEU A N 1
ATOM 1340 C CA . LEU A 1 198 ? -1.831 -5.125 13.405 1.00 98.69 198 LEU A CA 1
ATOM 1341 C C . LEU A 1 198 ? -1.733 -3.951 14.388 1.00 98.69 198 LEU A C 1
ATOM 1343 O O . LEU A 1 198 ? -2.332 -3.990 15.458 1.00 98.69 198 LEU A O 1
ATOM 1347 N N . SER A 1 199 ? -1.015 -2.892 14.023 1.00 98.31 199 SER A N 1
ATOM 1348 C CA . SER A 1 199 ? -0.910 -1.665 14.818 1.00 98.31 199 SER A CA 1
ATOM 1349 C C . SER A 1 199 ? -1.275 -0.444 13.983 1.00 98.31 199 SER A C 1
ATOM 1351 O O . SER A 1 199 ? -0.672 -0.203 12.939 1.00 98.31 199 SER A O 1
ATOM 1353 N N . ILE A 1 200 ? -2.225 0.350 14.468 1.00 98.56 200 ILE A N 1
ATOM 1354 C CA . ILE A 1 200 ? -2.612 1.628 13.870 1.00 98.56 200 ILE A CA 1
ATOM 1355 C C . ILE A 1 200 ? -1.996 2.757 14.698 1.00 98.56 200 ILE A C 1
ATOM 1357 O O . ILE A 1 200 ? -2.310 2.894 15.880 1.00 98.56 200 ILE A O 1
ATOM 1361 N N . GLY A 1 201 ? -1.108 3.534 14.084 1.00 97.81 201 GLY A N 1
ATOM 1362 C CA . GLY A 1 201 ? -0.467 4.727 14.640 1.00 97.81 201 GLY A CA 1
ATOM 1363 C C . GLY A 1 201 ? -1.431 5.893 14.871 1.00 97.81 201 GLY A C 1
ATOM 1364 O O . GLY A 1 201 ? -2.612 5.826 14.526 1.00 97.81 201 GLY A O 1
ATOM 1365 N N . ALA A 1 202 ? -0.914 6.968 15.466 1.00 97.44 202 ALA A N 1
ATOM 1366 C CA . ALA A 1 202 ? -1.696 8.092 15.994 1.00 97.44 202 ALA A CA 1
ATOM 1367 C C . ALA A 1 202 ? -2.649 8.782 14.994 1.00 97.44 202 ALA A C 1
ATOM 1369 O O . ALA A 1 202 ? -3.713 9.242 15.405 1.00 97.44 202 ALA A O 1
ATOM 1370 N N . SER A 1 203 ? -2.323 8.828 13.697 1.00 97.81 203 SER A N 1
ATOM 1371 C CA . SER A 1 203 ? -3.194 9.429 12.670 1.00 97.81 203 SER A CA 1
ATOM 1372 C C . SER A 1 203 ? -4.474 8.635 12.397 1.00 97.81 203 SER A C 1
ATOM 1374 O O . SER A 1 203 ? -5.461 9.214 11.953 1.00 97.81 203 SER A O 1
ATOM 1376 N N . GLY A 1 204 ? -4.489 7.329 12.677 1.00 98.25 204 GLY A N 1
ATOM 1377 C CA . GLY A 1 204 ? -5.711 6.534 12.596 1.00 98.25 204 GLY A CA 1
ATOM 1378 C C . GLY A 1 204 ? -6.168 6.140 11.185 1.00 98.25 204 GLY A C 1
ATOM 1379 O O . GLY A 1 204 ? -5.375 6.054 10.241 1.00 98.25 204 GLY A O 1
ATOM 1380 N N . ILE A 1 205 ? -7.467 5.851 11.069 1.00 98.81 205 ILE A N 1
ATOM 1381 C CA . ILE A 1 205 ? -8.146 5.428 9.837 1.00 98.81 205 ILE A CA 1
ATOM 1382 C C . ILE A 1 205 ? -9.450 6.206 9.672 1.00 98.81 205 ILE A C 1
ATOM 1384 O O . ILE A 1 205 ? -10.245 6.282 10.607 1.00 98.81 205 ILE A O 1
ATOM 1388 N N . VAL A 1 206 ? -9.709 6.690 8.456 1.00 98.62 206 VAL A N 1
ATOM 1389 C CA . VAL A 1 206 ? -10.994 7.280 8.059 1.00 98.62 206 VAL A CA 1
ATOM 1390 C C . VAL A 1 206 ? -11.557 6.542 6.844 1.00 98.62 206 VAL A C 1
ATOM 1392 O O . VAL A 1 206 ? -10.851 6.316 5.860 1.00 98.62 206 VAL A O 1
ATOM 1395 N N . ALA A 1 207 ? -12.840 6.195 6.882 1.00 98.62 207 ALA A N 1
ATOM 1396 C CA . ALA A 1 207 ? -13.545 5.590 5.755 1.00 98.62 207 ALA A CA 1
ATOM 1397 C C . ALA A 1 207 ? -14.918 6.230 5.541 1.00 98.62 207 ALA A C 1
ATOM 1399 O O . ALA A 1 207 ? -15.621 6.555 6.496 1.00 98.62 207 ALA A O 1
ATOM 1400 N N . GLY A 1 208 ? -15.334 6.380 4.285 1.00 98.19 208 GLY A N 1
ATOM 1401 C CA . GLY A 1 208 ? -16.694 6.802 3.953 1.00 98.19 208 GLY A CA 1
ATOM 1402 C C . GLY A 1 208 ? -17.746 5.721 4.224 1.00 98.19 208 GLY A C 1
ATOM 1403 O O . GLY A 1 208 ? -18.911 6.047 4.425 1.00 98.19 208 GLY A O 1
ATOM 1404 N N . GLY A 1 209 ? -17.345 4.449 4.237 1.00 98.31 209 GLY A N 1
ATOM 1405 C CA . GLY A 1 209 ? -18.148 3.268 4.557 1.00 98.31 209 GLY A CA 1
ATOM 1406 C C . GLY A 1 209 ? -17.488 2.421 5.647 1.00 98.31 209 GLY A C 1
ATOM 1407 O O . GLY A 1 209 ? -16.897 2.960 6.579 1.00 98.31 209 GLY A O 1
ATOM 1408 N N . ASP A 1 210 ? -17.607 1.097 5.559 1.00 98.69 210 ASP A N 1
ATOM 1409 C CA . ASP A 1 210 ? -17.155 0.190 6.623 1.00 98.69 210 ASP A CA 1
ATOM 1410 C C . ASP A 1 210 ? -15.635 0.199 6.839 1.00 98.69 210 ASP A C 1
ATOM 1412 O O . ASP A 1 210 ? -14.847 0.348 5.899 1.00 98.69 210 ASP A O 1
ATOM 1416 N N . ILE A 1 211 ? -15.226 -0.073 8.077 1.00 98.88 211 ILE A N 1
ATOM 1417 C CA . ILE A 1 211 ? -13.839 -0.378 8.431 1.00 98.88 211 ILE A CA 1
ATOM 1418 C C . ILE A 1 211 ? -13.780 -1.788 9.016 1.00 98.88 211 ILE A C 1
ATOM 1420 O O . ILE A 1 211 ? -14.443 -2.083 10.007 1.00 98.88 211 ILE A O 1
ATOM 1424 N N . ALA A 1 212 ? -12.955 -2.653 8.431 1.00 98.81 212 ALA A N 1
ATOM 1425 C CA . ALA A 1 212 ? -12.738 -4.018 8.898 1.00 98.81 212 ALA A CA 1
ATOM 1426 C C . ALA A 1 212 ? -11.250 -4.263 9.169 1.00 98.81 212 ALA A C 1
ATOM 1428 O O . ALA A 1 212 ? -10.436 -4.263 8.243 1.00 98.81 212 ALA A O 1
ATOM 1429 N N . LEU A 1 213 ? -10.898 -4.492 10.433 1.00 98.81 213 LEU A N 1
ATOM 1430 C CA . LEU A 1 213 ? -9.530 -4.752 10.876 1.00 98.81 213 LEU A CA 1
ATOM 1431 C C . LEU A 1 213 ? -9.427 -6.166 11.439 1.00 98.81 213 LEU A C 1
ATOM 1433 O O . LEU A 1 213 ? -10.104 -6.510 12.408 1.00 98.81 213 LEU A O 1
ATOM 1437 N N . VAL A 1 214 ? -8.558 -6.979 10.848 1.00 98.75 214 VAL A N 1
ATOM 1438 C CA . VAL A 1 214 ? -8.367 -8.378 11.230 1.00 98.75 214 VAL A CA 1
ATOM 1439 C C . VAL A 1 214 ? -6.892 -8.628 11.514 1.00 98.75 214 VAL A C 1
ATOM 1441 O O . VAL A 1 214 ? -6.040 -8.372 10.665 1.00 98.75 214 VAL A O 1
ATOM 1444 N N . ALA A 1 215 ? -6.593 -9.165 12.696 1.00 98.56 215 ALA A N 1
ATOM 1445 C CA . ALA A 1 215 ? -5.290 -9.720 13.033 1.00 98.56 215 ALA A CA 1
ATOM 1446 C C . ALA A 1 215 ? -5.427 -11.223 13.300 1.00 98.56 215 ALA A C 1
ATOM 1448 O O . ALA A 1 215 ? -5.945 -11.624 14.342 1.00 98.56 215 ALA A O 1
ATOM 1449 N N . THR A 1 216 ? -4.966 -12.064 12.374 1.00 98.19 216 THR A N 1
ATOM 1450 C CA . THR A 1 216 ? -4.920 -13.523 12.586 1.00 98.19 216 THR A CA 1
ATOM 1451 C C . THR A 1 216 ? -3.663 -13.910 13.364 1.00 98.19 216 THR A C 1
ATOM 1453 O O . THR A 1 216 ? -2.763 -13.095 13.523 1.00 98.19 216 THR A O 1
ATOM 1456 N N . ASN A 1 217 ? -3.572 -15.150 13.838 1.00 95.25 217 ASN A N 1
ATOM 1457 C CA . ASN A 1 217 ? -2.423 -15.697 14.567 1.00 95.25 217 ASN A CA 1
ATOM 1458 C C . ASN A 1 217 ? -1.490 -16.558 13.689 1.00 95.25 217 ASN A C 1
ATOM 1460 O O . ASN A 1 217 ? -0.846 -17.479 14.187 1.00 95.25 217 ASN A O 1
ATOM 1464 N N . LEU A 1 218 ? -1.443 -16.297 12.377 1.00 94.50 218 LEU A N 1
ATOM 1465 C CA . LEU A 1 218 ? -0.719 -17.153 11.430 1.00 94.50 218 LEU A CA 1
ATOM 1466 C C . LEU A 1 218 ? 0.814 -17.077 11.568 1.00 94.50 218 LEU A C 1
ATOM 1468 O O . LEU A 1 218 ? 1.471 -18.098 11.391 1.00 94.50 218 LEU A O 1
ATOM 1472 N N . THR A 1 219 ? 1.400 -15.906 11.853 1.00 92.94 219 THR A N 1
ATOM 1473 C CA . THR A 1 219 ? 2.876 -15.758 11.948 1.00 92.94 219 THR A CA 1
ATOM 1474 C C . THR A 1 219 ? 3.393 -15.447 13.357 1.00 92.94 219 THR A C 1
ATOM 1476 O O . THR A 1 219 ? 4.559 -15.684 13.659 1.00 92.94 219 THR A O 1
ATOM 1479 N N . SER A 1 220 ? 2.535 -14.929 14.232 1.00 94.69 220 SER A N 1
ATOM 1480 C CA . SER A 1 220 ? 2.784 -14.538 15.620 1.00 94.69 220 SER A CA 1
ATOM 1481 C C . SER A 1 220 ? 1.436 -14.305 16.330 1.00 94.69 220 SER A C 1
ATOM 1483 O O . SER A 1 220 ? 0.376 -14.648 15.804 1.00 94.69 220 SER A O 1
ATOM 1485 N N . ALA A 1 221 ? 1.438 -13.734 17.536 1.00 95.75 221 ALA A N 1
ATOM 1486 C CA . ALA A 1 221 ? 0.199 -13.409 18.237 1.00 95.75 221 ALA A CA 1
ATOM 1487 C C . ALA A 1 221 ? -0.639 -12.386 17.445 1.00 95.75 221 ALA A C 1
ATOM 1489 O O . ALA A 1 221 ? -0.178 -11.277 17.172 1.00 95.75 221 ALA A O 1
ATOM 1490 N N . GLY A 1 222 ? -1.885 -12.745 17.114 1.00 97.25 222 GLY A N 1
ATOM 1491 C CA . GLY A 1 222 ? -2.832 -11.912 16.360 1.00 97.25 222 GLY A CA 1
ATOM 1492 C C . GLY A 1 222 ? -3.388 -10.740 17.159 1.00 97.25 222 GLY A C 1
ATOM 1493 O O . GLY A 1 222 ? -4.587 -10.676 17.420 1.00 97.25 222 GLY A O 1
ATOM 1494 N N . ASN A 1 223 ? -2.502 -9.844 17.585 1.00 98.44 223 ASN A N 1
ATOM 1495 C CA . ASN A 1 223 ? -2.842 -8.658 18.354 1.00 98.44 223 ASN A CA 1
ATOM 1496 C C . ASN A 1 223 ? -3.295 -7.518 17.433 1.00 98.44 223 ASN A C 1
ATOM 1498 O O . ASN A 1 223 ? -2.713 -7.324 16.363 1.00 98.44 223 ASN A O 1
ATOM 1502 N N . ILE A 1 224 ? -4.265 -6.730 17.898 1.00 98.75 224 ILE A N 1
ATOM 1503 C CA . ILE A 1 224 ? -4.606 -5.413 17.349 1.00 98.75 224 ILE A CA 1
ATOM 1504 C C . ILE A 1 224 ? -4.252 -4.342 18.386 1.00 98.75 224 ILE A C 1
ATOM 1506 O O . ILE A 1 224 ? -4.671 -4.443 19.538 1.00 98.75 224 ILE A O 1
ATOM 1510 N N . THR A 1 225 ? -3.546 -3.291 17.968 1.00 98.69 225 THR A N 1
ATOM 1511 C CA . THR A 1 225 ? -3.303 -2.079 18.766 1.00 98.69 225 THR A CA 1
ATOM 1512 C C . THR A 1 225 ? -3.805 -0.850 18.012 1.00 98.69 225 THR A C 1
ATOM 1514 O O . THR A 1 225 ? -3.386 -0.607 16.883 1.00 98.69 225 THR A O 1
ATOM 1517 N N . LEU A 1 226 ? -4.685 -0.058 18.629 1.00 98.56 226 LEU A N 1
ATOM 1518 C CA . LEU A 1 226 ? -5.261 1.159 18.046 1.00 98.56 226 LEU A CA 1
ATOM 1519 C C . LEU A 1 226 ? -4.776 2.396 18.810 1.00 98.56 226 LEU A C 1
ATOM 1521 O O . LEU A 1 226 ? -5.336 2.724 19.857 1.00 98.56 226 LEU A O 1
ATOM 1525 N N . ASN A 1 227 ? -3.742 3.070 18.305 1.00 98.19 227 ASN A N 1
ATOM 1526 C CA . ASN A 1 227 ? -3.202 4.301 18.897 1.00 98.19 227 ASN A CA 1
ATOM 1527 C C . ASN A 1 227 ? -3.836 5.573 18.318 1.00 98.19 227 ASN A C 1
ATOM 1529 O O . ASN A 1 227 ? -3.860 6.594 18.998 1.00 98.19 227 ASN A O 1
ATOM 1533 N N . GLY A 1 228 ? -4.370 5.513 17.096 1.00 97.88 228 GLY A N 1
ATOM 1534 C CA . GLY A 1 228 ? -5.099 6.606 16.446 1.00 97.88 228 GLY A CA 1
ATOM 1535 C C . GLY A 1 228 ? -6.607 6.364 16.332 1.00 97.88 228 GLY A C 1
ATOM 1536 O O . GLY A 1 228 ? -7.063 5.239 16.560 1.00 97.88 228 GLY A O 1
ATOM 1537 N N . PRO A 1 229 ? -7.388 7.409 16.002 1.00 97.94 229 PRO A N 1
ATOM 1538 C CA . PRO A 1 229 ? -8.840 7.319 15.867 1.00 97.94 229 PRO A CA 1
ATOM 1539 C C . PRO A 1 229 ? -9.245 6.422 14.692 1.00 97.94 229 PRO A C 1
ATOM 1541 O O . PRO A 1 229 ? -8.604 6.423 13.644 1.00 97.94 229 PRO A O 1
ATOM 1544 N N . ILE A 1 230 ? -10.332 5.673 14.848 1.00 98.56 230 ILE A N 1
ATOM 1545 C CA . ILE A 1 230 ? -10.940 4.874 13.780 1.00 98.56 230 ILE A CA 1
ATOM 1546 C C . ILE A 1 230 ? -12.332 5.438 13.508 1.00 98.56 230 ILE A C 1
ATOM 1548 O O . ILE A 1 230 ? -13.210 5.343 14.364 1.00 98.56 230 ILE A O 1
ATOM 1552 N N . GLU A 1 231 ? -12.540 6.023 12.331 1.00 98.00 231 GLU A N 1
ATOM 1553 C CA . GLU A 1 231 ? -13.780 6.722 11.993 1.00 98.00 231 GLU A CA 1
ATOM 1554 C C . GLU A 1 231 ? -14.374 6.215 10.678 1.00 98.00 231 GLU A C 1
ATOM 1556 O O . GLU A 1 231 ? -13.852 6.458 9.589 1.00 98.00 231 GLU A O 1
ATOM 1561 N N . SER A 1 232 ? -15.518 5.547 10.782 1.00 98.12 232 SER A N 1
ATOM 1562 C CA . SER A 1 232 ? -16.413 5.340 9.651 1.00 98.12 232 SER A CA 1
ATOM 1563 C C . SER A 1 232 ? -17.429 6.480 9.591 1.00 98.12 232 SER A C 1
ATOM 1565 O O . SER A 1 232 ? -18.054 6.806 10.598 1.00 98.12 232 SER A O 1
ATOM 1567 N N . LYS A 1 233 ? -17.632 7.071 8.409 1.00 97.25 233 LYS A N 1
ATOM 1568 C CA . LYS A 1 233 ? -18.585 8.178 8.226 1.00 97.25 233 LYS A CA 1
ATOM 1569 C C . LYS A 1 233 ? -20.026 7.740 8.000 1.00 97.25 233 LYS A C 1
ATOM 1571 O O . LYS A 1 233 ? -20.932 8.526 8.254 1.00 97.25 233 LYS A O 1
ATOM 1576 N N . ALA A 1 234 ? -20.248 6.523 7.511 1.00 96.69 234 ALA A N 1
ATOM 1577 C CA . ALA A 1 234 ? -21.595 6.016 7.228 1.00 96.69 234 ALA A CA 1
ATOM 1578 C C . ALA A 1 234 ? -21.755 4.499 7.424 1.00 96.69 234 ALA A C 1
ATOM 1580 O O . ALA A 1 234 ? -22.850 3.981 7.230 1.00 96.69 234 ALA A O 1
ATOM 1581 N N . GLY A 1 235 ? -20.680 3.784 7.760 1.00 97.56 235 GLY A N 1
ATOM 1582 C CA . GLY A 1 235 ? -20.648 2.328 7.874 1.00 97.56 235 GLY A CA 1
ATOM 1583 C C . GLY A 1 235 ? -20.486 1.834 9.309 1.00 97.56 235 GLY A C 1
ATOM 1584 O O . GLY A 1 235 ? -20.662 2.578 10.280 1.00 97.56 235 GLY A O 1
ATOM 1585 N N . ALA A 1 236 ? -20.155 0.550 9.421 1.00 98.31 236 ALA A N 1
ATOM 1586 C CA . ALA A 1 236 ? -19.807 -0.108 10.676 1.00 98.31 236 ALA A CA 1
ATOM 1587 C C . ALA A 1 236 ? -18.282 -0.209 10.851 1.00 98.31 236 ALA A C 1
ATOM 1589 O O . ALA A 1 236 ? -17.519 -0.170 9.881 1.00 98.31 236 ALA A O 1
ATOM 1590 N N . VAL A 1 237 ? -17.829 -0.402 12.092 1.00 98.81 237 VAL A N 1
ATOM 1591 C CA . VAL A 1 237 ? -16.450 -0.822 12.385 1.00 98.81 237 VAL A CA 1
ATOM 1592 C C . VAL A 1 237 ? -16.462 -2.238 12.955 1.00 98.81 237 VAL A C 1
ATOM 1594 O O . VAL A 1 237 ? -17.155 -2.519 13.934 1.00 98.81 237 VAL A O 1
ATOM 1597 N N . ALA A 1 238 ? -15.666 -3.126 12.361 1.00 98.69 238 ALA A N 1
ATOM 1598 C CA . ALA A 1 238 ? -15.451 -4.493 12.821 1.00 98.69 238 ALA A CA 1
ATOM 1599 C C . ALA A 1 238 ? -13.967 -4.734 13.129 1.00 98.69 238 ALA A C 1
ATOM 1601 O O . ALA A 1 238 ? -13.106 -4.569 12.263 1.00 98.69 238 ALA A O 1
ATOM 1602 N N . LEU A 1 239 ? -13.673 -5.149 14.360 1.00 98.69 239 LEU A N 1
ATOM 1603 C CA . LEU A 1 239 ? -12.330 -5.471 14.841 1.00 98.69 239 LEU A CA 1
ATOM 1604 C C . LEU A 1 239 ? -12.275 -6.947 15.238 1.00 98.69 239 LEU A C 1
ATOM 1606 O O . LEU A 1 239 ? -13.071 -7.398 16.058 1.00 98.69 239 LEU A O 1
ATOM 1610 N N . THR A 1 240 ? -11.336 -7.709 14.685 1.00 98.56 240 THR A N 1
ATOM 1611 C CA . THR A 1 240 ? -11.144 -9.128 15.022 1.00 98.56 240 THR A CA 1
ATOM 1612 C C . THR A 1 240 ? -9.674 -9.407 15.309 1.00 98.56 240 THR A C 1
ATOM 1614 O O . THR A 1 240 ? -8.870 -9.558 14.391 1.00 98.56 240 THR A O 1
ATOM 1617 N N . ALA A 1 241 ? -9.319 -9.481 16.589 1.00 98.69 241 ALA A N 1
ATOM 1618 C CA . ALA A 1 241 ? -7.998 -9.886 17.051 1.00 98.69 241 ALA A CA 1
ATOM 1619 C C . ALA A 1 241 ? -8.026 -11.363 17.465 1.00 98.69 241 ALA A C 1
ATOM 1621 O O . ALA A 1 241 ? -8.759 -11.741 18.378 1.00 98.69 241 ALA A O 1
ATOM 1622 N N . ALA A 1 242 ? -7.207 -12.208 16.837 1.00 98.50 242 ALA A N 1
ATOM 1623 C CA . ALA A 1 242 ? -7.076 -13.608 17.243 1.00 98.50 242 ALA A CA 1
ATOM 1624 C C . ALA A 1 242 ? -6.454 -13.760 18.644 1.00 98.50 242 ALA A C 1
ATOM 1626 O O . ALA A 1 242 ? -6.641 -14.788 19.286 1.00 98.50 242 ALA A O 1
ATOM 1627 N N . ASN A 1 243 ? -5.727 -12.746 19.122 1.00 98.31 243 ASN A N 1
ATOM 1628 C CA . ASN A 1 243 ? -5.214 -12.673 20.485 1.00 98.31 243 ASN A CA 1
ATOM 1629 C C . ASN A 1 243 ? -5.705 -11.382 21.163 1.00 98.31 243 ASN A C 1
ATOM 1631 O O . ASN A 1 243 ? -6.908 -11.239 21.372 1.00 98.31 243 ASN A O 1
ATOM 1635 N N . ASN A 1 244 ? -4.830 -10.434 21.502 1.00 98.38 244 ASN A N 1
ATOM 1636 C CA . ASN A 1 244 ? -5.214 -9.277 22.313 1.00 98.38 244 ASN A CA 1
ATOM 1637 C C . ASN A 1 244 ? -5.706 -8.099 21.462 1.00 98.38 244 ASN A C 1
ATOM 1639 O O . ASN A 1 244 ? -5.156 -7.826 20.395 1.00 98.38 244 ASN A O 1
ATOM 1643 N N . LEU A 1 245 ? -6.679 -7.348 21.973 1.00 98.69 245 LEU A N 1
ATOM 1644 C CA . LEU A 1 245 ? -7.081 -6.047 21.441 1.00 98.69 245 LEU A CA 1
ATOM 1645 C C . LEU A 1 245 ? -6.730 -4.955 22.454 1.00 98.69 245 LEU A C 1
ATOM 1647 O O . LEU A 1 245 ? -7.269 -4.931 23.558 1.00 98.69 245 LEU A O 1
ATOM 1651 N N . THR A 1 246 ? -5.864 -4.028 22.061 1.00 98.69 246 THR A N 1
ATOM 1652 C CA . THR A 1 246 ? -5.575 -2.803 22.810 1.00 98.69 246 THR A CA 1
ATOM 1653 C C . THR A 1 246 ? -6.176 -1.616 22.073 1.00 98.69 246 THR A C 1
ATOM 1655 O O . THR A 1 246 ? -5.774 -1.308 20.952 1.00 98.69 246 THR A O 1
ATOM 1658 N N . GLN A 1 247 ? -7.117 -0.921 22.704 1.00 98.56 247 GLN A N 1
ATOM 1659 C CA . GLN A 1 247 ? -7.710 0.300 22.171 1.00 98.56 247 GLN A CA 1
ATOM 1660 C C . GLN A 1 247 ? -7.264 1.487 23.017 1.00 98.56 247 GLN A C 1
ATOM 1662 O O . GLN A 1 247 ? -7.670 1.609 24.168 1.00 98.56 247 GLN A O 1
ATOM 1667 N N . ASN A 1 248 ? -6.463 2.378 22.437 1.00 97.81 248 ASN A N 1
ATOM 1668 C CA . ASN A 1 248 ? -6.000 3.604 23.086 1.00 97.81 248 ASN A CA 1
ATOM 1669 C C . ASN A 1 248 ? -6.722 4.855 22.562 1.00 97.81 248 ASN A C 1
ATOM 1671 O O . ASN A 1 248 ? -6.489 5.940 23.079 1.00 97.81 248 ASN A O 1
ATOM 1675 N N . SER A 1 249 ? -7.599 4.736 21.563 1.00 97.31 249 SER A N 1
ATOM 1676 C CA . SER A 1 249 ? -8.264 5.882 20.930 1.00 97.31 249 SER A CA 1
ATOM 1677 C C . SER A 1 249 ? -9.754 5.634 20.660 1.00 97.31 249 SER A C 1
ATOM 1679 O O . SER A 1 249 ? -10.325 4.622 21.090 1.00 97.31 249 SER A O 1
ATOM 1681 N N . SER A 1 250 ? -10.406 6.587 19.996 1.00 97.44 250 SER A N 1
ATOM 1682 C CA . SER A 1 250 ? -11.816 6.513 19.624 1.00 97.44 250 SER A CA 1
ATOM 1683 C C . SER A 1 250 ? -12.064 5.526 18.481 1.00 97.44 250 SER A C 1
ATOM 1685 O O . SER A 1 250 ? -11.264 5.396 17.555 1.00 97.44 250 SER A O 1
ATOM 1687 N N . VAL A 1 251 ? -13.208 4.845 18.542 1.00 98.31 251 VAL A N 1
ATOM 1688 C CA . VAL A 1 251 ? -13.757 4.035 17.452 1.00 98.31 251 VAL A CA 1
ATOM 1689 C C . VAL A 1 251 ? -15.200 4.475 17.212 1.00 98.31 251 VAL A C 1
ATOM 1691 O O . VAL A 1 251 ? -16.069 4.283 18.062 1.00 98.31 251 VAL A O 1
ATOM 1694 N N . LEU A 1 252 ? -15.458 5.116 16.075 1.00 97.31 252 LEU A N 1
ATOM 1695 C CA . LEU A 1 252 ? -16.737 5.750 15.752 1.00 97.31 252 LEU A CA 1
ATOM 1696 C C . LEU A 1 252 ? -17.294 5.180 14.450 1.00 97.31 252 LEU A C 1
ATOM 1698 O O . LEU A 1 252 ? -16.601 5.165 13.433 1.00 97.31 252 LEU A O 1
ATOM 1702 N N . ALA A 1 253 ? -18.544 4.719 14.485 1.00 97.06 253 ALA A N 1
ATOM 1703 C CA . ALA A 1 253 ? -19.197 4.140 13.317 1.00 97.06 253 ALA A CA 1
ATOM 1704 C C . ALA A 1 253 ? -20.726 4.239 13.412 1.00 97.06 253 ALA A C 1
ATOM 1706 O O . ALA A 1 253 ? -21.303 3.565 14.263 1.00 97.06 253 ALA A O 1
ATOM 1707 N N . PRO A 1 254 ? -21.411 5.018 12.557 1.00 95.62 254 PRO A N 1
ATOM 1708 C CA . PRO A 1 254 ? -22.861 5.213 12.628 1.00 95.62 254 PRO A CA 1
ATOM 1709 C C . PRO A 1 254 ? -23.705 3.934 12.597 1.00 95.62 254 PRO A C 1
ATOM 1711 O O . PRO A 1 254 ? -24.787 3.924 13.176 1.00 95.62 254 PRO A O 1
ATOM 1714 N N . LEU A 1 255 ? -23.227 2.863 11.949 1.00 96.38 255 LEU A N 1
ATOM 1715 C CA . LEU A 1 255 ? -23.921 1.565 11.913 1.00 96.38 255 LEU A CA 1
ATOM 1716 C C . LEU A 1 255 ? -23.453 0.589 13.003 1.00 96.38 255 LEU A C 1
ATOM 1718 O O . LEU A 1 255 ? -23.835 -0.582 12.996 1.00 96.38 255 LEU A O 1
ATOM 1722 N N . GLY A 1 256 ? -22.647 1.069 13.948 1.00 96.50 256 GLY A N 1
ATOM 1723 C CA . GLY A 1 256 ? -22.211 0.335 15.123 1.00 96.50 256 GLY A CA 1
ATOM 1724 C C . GLY A 1 256 ? -20.762 -0.139 15.079 1.00 96.50 256 GLY A C 1
ATOM 1725 O O . GLY A 1 256 ? -20.107 -0.219 14.035 1.00 96.50 256 GLY A O 1
ATOM 1726 N N . VAL A 1 257 ? -20.270 -0.477 16.267 1.00 98.44 257 VAL A N 1
ATOM 1727 C CA . VAL A 1 257 ? -18.912 -0.965 16.511 1.00 98.44 257 VAL A CA 1
ATOM 1728 C C . VAL A 1 257 ? -18.981 -2.377 17.075 1.00 98.44 257 VAL A C 1
ATOM 1730 O O . VAL A 1 257 ? -19.599 -2.619 18.113 1.00 98.44 257 VAL A O 1
ATOM 1733 N N . SER A 1 258 ? -18.294 -3.308 16.420 1.00 98.00 258 SER A N 1
ATOM 1734 C CA . SER A 1 258 ? -18.106 -4.676 16.896 1.00 98.00 258 SER A CA 1
ATOM 1735 C C . SER A 1 258 ? -16.621 -4.974 17.068 1.00 98.00 258 SER A C 1
ATOM 1737 O O . SER A 1 258 ? -15.810 -4.701 16.184 1.00 98.00 258 SER A O 1
ATOM 1739 N N . ALA A 1 259 ? -16.252 -5.522 18.220 1.00 98.44 259 ALA A N 1
ATOM 1740 C CA . ALA A 1 259 ? -14.875 -5.872 18.519 1.00 98.44 259 ALA A CA 1
ATOM 1741 C C . ALA A 1 259 ? -14.795 -7.233 19.205 1.00 98.44 259 ALA A C 1
ATOM 1743 O O . ALA A 1 259 ? -15.477 -7.478 20.199 1.00 98.44 259 ALA A O 1
ATOM 1744 N N . ALA A 1 260 ? -13.939 -8.108 18.692 1.00 98.62 260 ALA A N 1
ATOM 1745 C CA . ALA A 1 260 ? -13.674 -9.419 19.258 1.00 98.62 260 ALA A CA 1
ATOM 1746 C C . ALA A 1 260 ? -12.170 -9.602 19.481 1.00 98.62 260 ALA A C 1
ATOM 1748 O O . ALA A 1 260 ? -11.367 -9.367 18.576 1.00 98.62 260 ALA A O 1
ATOM 1749 N N . ALA A 1 261 ? -11.806 -10.043 20.683 1.00 98.62 261 ALA A N 1
ATOM 1750 C CA . ALA A 1 261 ? -10.456 -10.454 21.042 1.00 98.62 261 ALA A CA 1
ATOM 1751 C C . ALA A 1 261 ? -10.465 -11.915 21.507 1.00 98.62 261 ALA A C 1
ATOM 1753 O O . ALA A 1 261 ? -11.278 -12.295 22.348 1.00 98.62 261 ALA A O 1
ATOM 1754 N N . GLY A 1 262 ? -9.563 -12.743 20.982 1.00 98.12 262 GLY A N 1
ATOM 1755 C CA . GLY A 1 262 ? -9.384 -14.118 21.461 1.00 98.12 262 GLY A CA 1
ATOM 1756 C C . GLY A 1 262 ? -8.706 -14.196 22.836 1.00 98.12 262 GLY A C 1
ATOM 1757 O O . GLY A 1 262 ? -8.980 -15.113 23.603 1.00 98.12 262 GLY A O 1
ATOM 1758 N N . GLY A 1 263 ? -7.842 -13.223 23.143 1.00 97.25 263 GLY A N 1
ATOM 1759 C CA . GLY A 1 263 ? -7.044 -13.128 24.366 1.00 97.25 263 GLY A CA 1
ATOM 1760 C C . GLY A 1 263 ? -7.627 -12.128 25.360 1.00 97.25 263 GLY A C 1
ATOM 1761 O O . GLY A 1 263 ? -8.603 -12.425 26.035 1.00 97.25 263 GLY A O 1
ATOM 1762 N N . THR A 1 264 ? -7.025 -10.945 25.482 1.00 97.94 264 THR A N 1
ATOM 1763 C CA . THR A 1 264 ? -7.488 -9.878 26.384 1.00 97.94 264 THR A CA 1
ATOM 1764 C C . THR A 1 264 ? -7.974 -8.640 25.635 1.00 97.94 264 THR A C 1
ATOM 1766 O O . THR A 1 264 ? -7.559 -8.366 24.508 1.00 97.94 264 THR A O 1
ATOM 1769 N N . LEU A 1 265 ? -8.835 -7.863 26.295 1.00 98.44 265 LEU A N 1
ATOM 1770 C CA . LEU A 1 265 ? -9.180 -6.499 25.902 1.00 98.44 265 LEU A CA 1
ATOM 1771 C C . LEU A 1 265 ? -8.519 -5.516 26.873 1.00 98.44 265 LEU A C 1
ATOM 1773 O O . LEU A 1 265 ? -8.793 -5.558 28.072 1.00 98.44 265 LEU A O 1
ATOM 1777 N N . THR A 1 266 ? -7.698 -4.611 26.349 1.00 98.31 266 THR A N 1
ATOM 1778 C CA . THR A 1 266 ? -7.083 -3.513 27.103 1.00 98.31 266 THR A CA 1
ATOM 1779 C C . THR A 1 266 ? -7.625 -2.188 26.585 1.00 98.31 266 THR A C 1
ATOM 1781 O O . THR A 1 266 ? -7.486 -1.873 25.404 1.00 98.31 266 THR A O 1
ATOM 1784 N N . LEU A 1 267 ? -8.232 -1.395 27.467 1.00 97.94 267 LEU A N 1
ATOM 1785 C CA . LEU A 1 267 ? -8.785 -0.083 27.135 1.00 97.94 267 LEU A CA 1
ATOM 1786 C C . LEU A 1 267 ? -7.926 1.011 27.774 1.00 97.94 267 LEU A C 1
ATOM 1788 O O . LEU A 1 267 ? -7.788 1.066 28.996 1.00 97.94 267 LEU A O 1
ATOM 1792 N N . GLY A 1 268 ? -7.347 1.875 26.944 1.00 96.38 268 GLY A N 1
ATOM 1793 C CA . GLY A 1 268 ? -6.597 3.044 27.384 1.00 96.38 268 GLY A CA 1
ATOM 1794 C C . GLY A 1 268 ? -7.504 4.152 27.947 1.00 96.38 268 GLY A C 1
ATOM 1795 O O . GLY A 1 268 ? -8.719 4.133 27.739 1.00 96.38 268 GLY A O 1
ATOM 1796 N N . PRO A 1 269 ? -6.941 5.165 28.631 1.00 93.62 269 PRO A N 1
ATOM 1797 C CA . PRO A 1 269 ? -7.719 6.238 29.267 1.00 93.62 269 PRO A CA 1
ATOM 1798 C C . PRO A 1 269 ? -8.598 7.050 28.302 1.00 93.62 269 PRO A C 1
ATOM 1800 O O . PRO A 1 269 ? -9.634 7.578 28.705 1.00 93.62 269 PRO A O 1
ATOM 1803 N N . THR A 1 270 ? -8.175 7.142 27.041 1.00 93.94 270 THR A N 1
ATOM 1804 C CA . THR A 1 270 ? -8.824 7.854 25.928 1.00 93.94 270 THR A CA 1
ATOM 1805 C C . THR A 1 270 ? -9.692 6.945 25.051 1.00 93.94 270 THR A C 1
ATOM 1807 O O . THR A 1 270 ? -10.266 7.408 24.065 1.00 93.94 270 THR A O 1
ATOM 1810 N N . ALA A 1 271 ? -9.814 5.658 25.394 1.00 97.12 271 ALA A N 1
ATOM 1811 C CA . ALA A 1 271 ? -10.632 4.714 24.646 1.00 97.12 271 ALA A CA 1
ATOM 1812 C C . ALA A 1 271 ? -12.114 5.090 24.732 1.00 97.12 271 ALA A C 1
ATOM 1814 O O . ALA A 1 271 ? -12.699 5.141 25.819 1.00 97.12 271 ALA A O 1
ATOM 1815 N N . THR A 1 272 ? -12.730 5.308 23.573 1.00 97.19 272 THR A N 1
ATOM 1816 C CA . THR A 1 272 ? -14.174 5.523 23.452 1.00 97.19 272 THR A CA 1
ATOM 1817 C C . THR A 1 272 ? -14.733 4.757 22.267 1.00 97.19 272 THR A C 1
ATOM 1819 O O . THR A 1 272 ? -14.043 4.607 21.259 1.00 97.19 272 THR A O 1
ATOM 1822 N N . SER A 1 273 ? -15.981 4.301 22.371 1.00 96.31 273 SER A N 1
ATOM 1823 C CA . SER A 1 273 ? -16.707 3.746 21.224 1.00 96.31 273 SER A CA 1
ATOM 1824 C C . SER A 1 273 ? -18.106 4.329 21.146 1.00 96.31 273 SER A C 1
ATOM 1826 O O . SER A 1 273 ? -18.853 4.325 22.127 1.00 96.31 273 SER A O 1
ATOM 1828 N N . GLY A 1 274 ? -18.432 4.907 19.995 1.00 89.44 274 GLY A N 1
ATOM 1829 C CA . GLY A 1 274 ? -19.660 5.670 19.784 1.00 89.44 274 GLY A CA 1
ATOM 1830 C C . GLY A 1 274 ? -20.588 5.032 18.759 1.00 89.44 274 GLY A C 1
ATOM 1831 O O . GLY A 1 274 ? -20.141 4.216 17.959 1.00 89.44 274 GLY A O 1
ATOM 1832 N N . TYR A 1 275 ? -21.846 5.497 18.778 1.00 81.38 275 TYR A N 1
ATOM 1833 C CA . TYR A 1 275 ? -22.979 5.057 17.951 1.00 81.38 275 TYR A CA 1
ATOM 1834 C C . TYR A 1 275 ? -23.401 3.601 18.204 1.00 81.38 275 TYR A C 1
ATOM 1836 O O . TYR A 1 275 ? -22.622 2.662 18.079 1.00 81.38 275 TYR A O 1
ATOM 1844 N N . GLN A 1 276 ? -24.656 3.412 18.619 1.00 82.62 276 GLN A N 1
ATOM 1845 C CA . GLN A 1 276 ? -25.191 2.076 18.880 1.00 82.62 276 GLN A CA 1
ATOM 1846 C C . GLN A 1 276 ? -25.540 1.361 17.565 1.00 82.62 276 GLN A C 1
ATOM 1848 O O . GLN A 1 276 ? -26.016 2.018 16.640 1.00 82.62 276 GLN A O 1
ATOM 1853 N N . PRO A 1 277 ? -25.384 0.027 17.495 1.00 93.25 277 PRO A N 1
ATOM 1854 C CA . PRO A 1 277 ? -24.955 -0.873 18.571 1.00 93.25 277 PRO A CA 1
ATOM 1855 C C . PRO A 1 277 ? -23.434 -0.864 18.811 1.00 93.25 277 PRO A C 1
ATOM 1857 O O . PRO A 1 277 ? -22.648 -0.775 17.877 1.00 93.25 277 PRO A O 1
ATOM 1860 N N . VAL A 1 278 ? -23.014 -1.019 20.072 1.00 96.38 278 VAL A N 1
ATOM 1861 C CA . VAL A 1 278 ? -21.602 -1.221 20.446 1.00 96.38 278 VAL A CA 1
ATOM 1862 C C . VAL A 1 278 ? -21.475 -2.556 21.172 1.00 96.38 278 VAL A C 1
ATOM 1864 O O . VAL A 1 278 ? -22.094 -2.748 22.218 1.00 96.38 278 VAL A O 1
ATOM 1867 N N . SER A 1 279 ? -20.672 -3.478 20.637 1.00 96.88 279 SER A N 1
ATOM 1868 C CA . SER A 1 279 ? -20.471 -4.812 21.214 1.00 96.88 279 SER A CA 1
ATOM 1869 C C . SER A 1 279 ? -18.995 -5.183 21.274 1.00 96.88 279 SER A C 1
ATOM 1871 O O . SER A 1 279 ? -18.307 -5.153 20.254 1.00 96.88 279 SER A O 1
ATOM 1873 N N . TYR A 1 280 ? -18.532 -5.581 22.455 1.00 98.31 280 TYR A N 1
ATOM 1874 C CA . TYR A 1 280 ? -17.177 -6.072 22.675 1.00 98.31 280 TYR A CA 1
ATOM 1875 C C . TYR A 1 280 ? -17.244 -7.487 23.232 1.00 98.31 280 TYR A C 1
ATOM 1877 O O . TYR A 1 280 ? -18.061 -7.775 24.109 1.00 98.31 280 TYR A O 1
ATOM 1885 N N . GLN A 1 281 ? -16.387 -8.364 22.723 1.00 98.44 281 GLN A N 1
ATOM 1886 C CA . GLN A 1 281 ? -16.268 -9.739 23.182 1.00 98.44 281 GLN A CA 1
ATOM 1887 C C . GLN A 1 281 ? -14.812 -10.102 23.441 1.00 98.44 281 GLN A C 1
ATOM 1889 O O . GLN A 1 281 ? -13.915 -9.737 22.680 1.00 98.44 281 GLN A O 1
ATOM 1894 N N . VAL A 1 282 ? -14.602 -10.871 24.502 1.00 98.38 282 VAL A N 1
ATOM 1895 C CA . VAL A 1 282 ? -13.328 -11.502 24.828 1.00 98.38 282 VAL A CA 1
ATOM 1896 C C . VAL A 1 282 ? -13.572 -12.995 24.957 1.00 98.38 282 VAL A C 1
ATOM 1898 O O . VAL A 1 282 ? -14.432 -13.409 25.730 1.00 98.38 282 VAL A O 1
ATOM 1901 N N . ASN A 1 283 ? -12.852 -13.803 24.180 1.00 97.00 283 ASN A N 1
ATOM 1902 C CA . ASN A 1 283 ? -13.040 -15.253 24.127 1.00 97.00 283 ASN A CA 1
ATOM 1903 C C . ASN A 1 283 ? -14.523 -15.648 23.915 1.00 97.00 283 ASN A C 1
ATOM 1905 O O . ASN A 1 283 ? -15.067 -16.508 24.603 1.00 97.00 283 ASN A O 1
ATOM 1909 N N . SER A 1 284 ? -15.196 -14.958 22.983 1.00 95.69 284 SER A N 1
ATOM 1910 C CA . SER A 1 284 ? -16.637 -15.086 22.669 1.00 95.69 284 SER A CA 1
ATOM 1911 C C . SER A 1 284 ? -17.615 -14.720 23.798 1.00 95.69 284 SER A C 1
ATOM 1913 O O . SER A 1 284 ? -18.822 -14.911 23.653 1.00 95.69 284 SER A O 1
ATOM 1915 N N . LEU A 1 285 ? -17.132 -14.176 24.917 1.00 97.62 285 LEU A N 1
ATOM 1916 C CA . LEU A 1 285 ? -17.967 -13.689 26.012 1.00 97.62 285 LEU A CA 1
ATOM 1917 C C . LEU A 1 285 ? -18.119 -12.166 25.923 1.00 97.62 285 LEU A C 1
ATOM 1919 O O . LEU A 1 285 ? -17.111 -11.474 25.760 1.00 97.62 285 LEU A O 1
ATOM 1923 N N . PRO A 1 286 ? -19.341 -11.617 26.046 1.00 97.56 286 PRO A N 1
ATOM 1924 C CA . PRO A 1 286 ? -19.543 -10.174 26.093 1.00 97.56 286 PRO A CA 1
ATOM 1925 C C . PRO A 1 286 ? -18.770 -9.526 27.245 1.00 97.56 286 PRO A C 1
ATOM 1927 O O . PRO A 1 286 ? -18.789 -10.019 28.373 1.00 97.56 286 PRO A O 1
ATOM 1930 N N . VAL A 1 287 ? -18.134 -8.390 26.972 1.00 97.44 287 VAL A N 1
ATOM 1931 C CA . VAL A 1 287 ? -17.472 -7.549 27.977 1.00 97.44 287 VAL A CA 1
ATOM 1932 C C . VAL A 1 287 ? -17.992 -6.118 27.896 1.00 97.44 287 VAL A C 1
ATOM 1934 O O . VAL A 1 287 ? -18.577 -5.710 26.891 1.00 97.44 287 VAL A O 1
ATOM 1937 N N . ALA A 1 288 ? -17.783 -5.346 28.963 1.00 93.38 288 ALA A N 1
ATOM 1938 C CA . ALA A 1 288 ? -18.167 -3.941 28.977 1.00 93.38 288 ALA A CA 1
ATOM 1939 C C . ALA A 1 288 ? -17.420 -3.175 27.863 1.00 93.38 288 ALA A C 1
ATOM 1941 O O . ALA A 1 288 ? -16.188 -3.251 27.804 1.00 93.38 288 ALA A O 1
ATOM 1942 N N . PRO A 1 289 ? -18.130 -2.445 26.983 1.00 92.88 289 PRO A N 1
ATOM 1943 C CA . PRO A 1 289 ? -17.483 -1.620 25.974 1.00 92.88 289 PRO A CA 1
ATOM 1944 C C . PRO A 1 289 ? -16.762 -0.426 26.628 1.00 92.88 289 PRO A C 1
ATOM 1946 O O . PRO A 1 289 ? -17.089 -0.045 27.758 1.00 92.88 289 PRO A O 1
ATOM 1949 N N . PRO A 1 290 ? -15.801 0.207 25.930 1.00 93.31 290 PRO A N 1
ATOM 1950 C CA . PRO A 1 290 ? -15.284 1.507 26.343 1.00 93.31 290 PRO A CA 1
ATOM 1951 C C . PRO A 1 290 ? -16.415 2.536 26.442 1.00 93.31 290 PRO A C 1
ATOM 1953 O O . PRO A 1 290 ? -17.498 2.372 25.874 1.00 93.31 290 PRO A O 1
ATOM 1956 N N . ARG A 1 291 ? -16.156 3.620 27.179 1.00 91.00 291 ARG A N 1
ATOM 1957 C CA . ARG A 1 291 ? -17.146 4.682 27.386 1.00 91.00 291 ARG A CA 1
ATOM 1958 C C . ARG A 1 291 ? -17.606 5.237 26.039 1.00 91.00 291 ARG A C 1
ATOM 1960 O O . ARG A 1 291 ? -16.817 5.341 25.099 1.00 91.00 291 ARG A O 1
ATOM 1967 N N . SER A 1 292 ? -18.864 5.650 25.952 1.00 86.88 292 SER A N 1
ATOM 1968 C CA . SER A 1 292 ? -19.290 6.462 24.816 1.00 86.88 292 SER A CA 1
ATOM 1969 C C . SER A 1 292 ? -18.517 7.786 24.810 1.00 86.88 292 SER A C 1
ATOM 1971 O O . SER A 1 292 ? -18.167 8.282 25.889 1.00 86.88 292 SER A O 1
ATOM 1973 N N . PRO A 1 293 ? -18.233 8.366 23.630 1.00 81.50 293 PRO A N 1
ATOM 1974 C CA . PRO A 1 293 ? -17.682 9.711 23.552 1.00 81.50 293 PRO A CA 1
ATOM 1975 C C . PRO A 1 293 ? -18.564 10.645 24.375 1.00 81.50 293 PRO A C 1
ATOM 1977 O O . PRO A 1 293 ? -19.791 10.509 24.342 1.00 81.50 293 PRO A O 1
ATOM 1980 N N . ALA A 1 294 ? -17.959 11.571 25.122 1.00 64.69 294 ALA A N 1
ATOM 1981 C CA . ALA A 1 294 ? -18.727 12.643 25.733 1.00 64.69 294 ALA A CA 1
ATOM 1982 C C . ALA A 1 294 ? -19.491 13.323 24.599 1.00 64.69 294 ALA A C 1
ATOM 1984 O O . ALA A 1 294 ? -18.890 13.861 23.672 1.00 64.69 294 ALA A O 1
ATOM 1985 N N . SER A 1 295 ? -20.811 13.212 24.625 1.00 46.12 295 SER A N 1
ATOM 1986 C CA . SER A 1 295 ? -21.636 13.866 23.635 1.00 46.12 295 SER A CA 1
ATOM 1987 C C . SER A 1 295 ? -21.320 15.359 23.669 1.00 46.12 295 SER A C 1
ATOM 1989 O O . SER A 1 295 ? -21.474 15.965 24.734 1.00 46.12 295 SER A O 1
ATOM 1991 N N . SER A 1 296 ? -20.993 15.987 22.539 1.00 38.62 296 SER A N 1
ATOM 1992 C CA . SER A 1 296 ? -21.276 17.417 22.378 1.00 38.62 296 SER A CA 1
ATOM 1993 C C . SER A 1 296 ? -22.795 17.614 22.254 1.00 38.62 296 SER A C 1
ATOM 1995 O O . SER A 1 296 ? -23.292 18.281 21.361 1.00 38.62 296 SER A O 1
ATOM 1997 N N . ASN A 1 297 ? -23.579 17.062 23.186 1.00 42.31 297 ASN A N 1
ATOM 1998 C CA . ASN A 1 297 ? -25.002 17.359 23.320 1.00 42.31 297 ASN A CA 1
ATOM 1999 C C . ASN A 1 297 ? -25.177 18.737 23.976 1.00 42.31 297 ASN A C 1
ATOM 2001 O O . ASN A 1 297 ? -25.983 18.896 24.892 1.00 42.31 297 ASN A O 1
ATOM 2005 N N . SER A 1 298 ? -24.429 19.750 23.533 1.00 42.91 298 SER A N 1
ATOM 2006 C CA . SER A 1 298 ? -24.944 21.095 23.709 1.00 42.91 298 SER A CA 1
ATOM 2007 C C . SER A 1 298 ? -26.045 21.249 22.676 1.00 42.91 298 SER A C 1
ATOM 2009 O O . SER A 1 298 ? -25.813 21.054 21.485 1.00 42.91 298 SER A O 1
ATOM 2011 N N . ALA A 1 299 ? -27.247 21.610 23.119 1.00 47.72 299 ALA A N 1
ATOM 2012 C CA . ALA A 1 299 ? -28.364 21.923 22.233 1.00 47.72 299 ALA A CA 1
ATOM 2013 C C . ALA A 1 299 ? -27.972 22.934 21.132 1.00 47.72 299 ALA A C 1
ATOM 2015 O O . ALA A 1 299 ? -28.586 22.948 20.072 1.00 47.72 299 ALA A O 1
ATOM 2016 N N . THR A 1 300 ? -26.914 23.728 21.335 1.00 51.81 300 THR A N 1
ATOM 2017 C CA . THR A 1 300 ? -26.340 24.609 20.310 1.00 51.81 300 THR A CA 1
ATOM 2018 C C . THR A 1 300 ? -25.733 23.885 19.109 1.00 51.81 300 THR A C 1
ATOM 2020 O O . THR A 1 300 ? -25.815 24.431 18.021 1.00 51.81 300 THR A O 1
ATOM 2023 N N . ASP A 1 301 ? -25.167 22.686 19.247 1.00 46.62 301 ASP A N 1
ATOM 2024 C CA . ASP A 1 301 ? -24.513 21.972 18.134 1.00 46.62 301 ASP A CA 1
ATOM 2025 C C . ASP A 1 301 ? -25.556 21.317 17.208 1.00 46.62 301 ASP A C 1
ATOM 2027 O O . ASP A 1 301 ? -25.462 21.372 15.983 1.00 46.62 301 ASP A O 1
ATOM 2031 N N . LEU A 1 302 ? -26.650 20.815 17.798 1.00 52.16 302 LEU A N 1
ATOM 2032 C CA . LEU A 1 302 ? -27.817 20.345 17.050 1.00 52.16 302 LEU A CA 1
ATOM 2033 C C . LEU A 1 302 ? -28.554 21.508 16.368 1.00 52.16 302 LEU A C 1
ATOM 2035 O O . LEU A 1 302 ? -29.046 21.348 15.258 1.00 52.16 302 LEU A O 1
ATOM 2039 N N . VAL A 1 303 ? -28.593 22.686 17.004 1.00 53.06 303 VAL A N 1
ATOM 2040 C CA . VA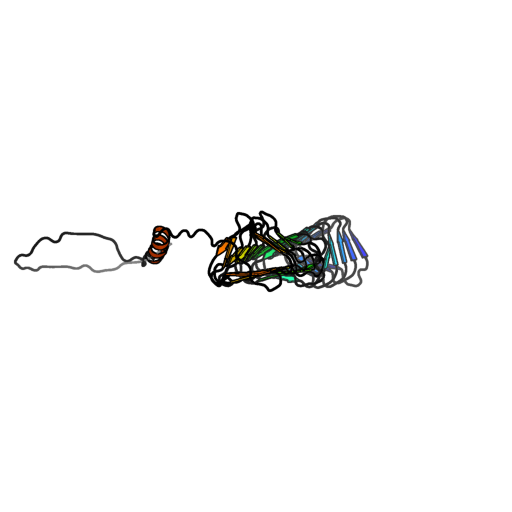L A 1 303 ? -29.116 23.920 16.397 1.00 53.06 303 VAL A CA 1
ATOM 2041 C C . VAL A 1 303 ? -28.212 24.402 15.267 1.00 53.06 303 VAL A C 1
ATOM 2043 O O . VAL A 1 303 ? -28.740 24.821 14.249 1.00 53.06 303 VAL A O 1
ATOM 2046 N N . VAL A 1 304 ? -26.886 24.291 15.374 1.00 53.22 304 VAL A N 1
ATOM 2047 C CA . VAL A 1 304 ? -25.971 24.611 14.266 1.00 53.22 304 VAL A CA 1
ATOM 2048 C C . VAL A 1 304 ? -26.141 23.615 13.118 1.00 53.22 304 VAL A C 1
ATOM 2050 O O . VAL A 1 304 ? -26.221 24.054 11.980 1.00 53.22 304 VAL A O 1
ATOM 2053 N N . ALA A 1 305 ? -26.301 22.314 13.381 1.00 49.47 305 ALA A N 1
ATOM 2054 C CA . ALA A 1 305 ? -26.589 21.311 12.348 1.00 49.47 305 ALA A CA 1
ATOM 2055 C C . ALA A 1 305 ? -27.980 21.485 11.691 1.00 49.47 305 ALA A C 1
ATOM 2057 O O . ALA A 1 305 ? -28.140 21.252 10.491 1.00 49.47 305 ALA A O 1
ATOM 2058 N N . LEU A 1 306 ? -28.989 21.935 12.450 1.00 49.50 306 LEU A N 1
ATOM 2059 C CA . LEU A 1 306 ? -30.303 22.304 11.903 1.00 49.50 306 LEU A CA 1
ATOM 2060 C C . LEU A 1 306 ? -30.275 23.653 11.167 1.00 49.50 306 LEU A C 1
ATOM 2062 O O . LEU A 1 306 ? -31.000 23.839 10.196 1.00 49.50 306 LEU A O 1
ATOM 2066 N N . MET A 1 307 ? -29.460 24.609 11.614 1.00 52.09 307 MET A N 1
ATOM 2067 C CA . MET A 1 307 ? -29.331 25.917 10.971 1.00 52.09 307 MET A CA 1
ATOM 2068 C C . MET A 1 307 ? -28.502 25.830 9.693 1.00 52.09 307 MET A C 1
ATOM 2070 O O . MET A 1 307 ? -28.867 26.477 8.723 1.00 52.09 307 MET A O 1
ATOM 2074 N N . THR A 1 308 ? -27.464 24.990 9.633 1.00 50.25 308 THR A N 1
ATOM 2075 C CA . THR A 1 308 ? -26.687 24.763 8.401 1.00 50.25 308 THR A CA 1
ATOM 2076 C C . THR A 1 308 ? -27.485 24.022 7.332 1.00 50.25 308 THR A C 1
ATOM 2078 O O . THR A 1 308 ? -27.253 24.254 6.152 1.00 50.25 308 THR A O 1
ATOM 2081 N N . THR A 1 309 ? -28.462 23.195 7.717 1.00 48.91 309 THR A N 1
ATOM 2082 C CA . THR A 1 309 ? -29.424 22.581 6.781 1.00 48.91 309 THR A CA 1
ATOM 2083 C C . THR A 1 309 ? -30.596 23.501 6.422 1.00 48.91 309 THR A C 1
ATOM 2085 O O . THR A 1 309 ? -31.230 23.300 5.391 1.00 48.91 309 THR A O 1
ATOM 2088 N N . ALA A 1 310 ? -30.874 24.533 7.227 1.00 46.19 310 ALA A N 1
ATOM 2089 C CA . ALA A 1 310 ? -31.874 25.562 6.925 1.00 46.19 310 ALA A CA 1
ATOM 2090 C C . ALA A 1 310 ? -31.311 26.758 6.130 1.00 46.19 310 ALA A C 1
ATOM 2092 O O . ALA A 1 310 ? -32.086 27.542 5.582 1.00 46.19 310 ALA A O 1
ATOM 2093 N N . THR A 1 311 ? -29.986 26.909 6.043 1.00 44.66 311 THR A N 1
ATOM 2094 C CA . THR A 1 311 ? -29.310 27.942 5.245 1.00 44.66 311 THR A CA 1
ATOM 2095 C C . THR A 1 311 ? -28.701 27.365 3.968 1.00 44.66 311 THR A C 1
ATOM 2097 O O . THR A 1 311 ? -27.508 27.525 3.726 1.00 44.66 311 THR A O 1
ATOM 2100 N N . ASP A 1 312 ? -29.517 26.726 3.133 1.00 37.28 312 ASP A N 1
ATOM 2101 C CA . ASP A 1 312 ? -29.268 26.719 1.689 1.00 37.28 312 ASP A CA 1
ATOM 2102 C C . ASP A 1 312 ? -29.914 27.990 1.110 1.00 37.28 312 ASP A C 1
ATOM 2104 O O . ASP A 1 312 ? -31.146 28.085 1.053 1.00 37.28 312 ASP A O 1
ATOM 2108 N N . PRO A 1 313 ? -29.141 29.015 0.704 1.00 41.97 313 PRO A N 1
ATOM 2109 C CA . PRO A 1 313 ? -29.708 30.143 -0.007 1.00 41.97 313 PRO A CA 1
ATOM 2110 C C . PRO A 1 313 ? -30.100 29.693 -1.416 1.00 41.97 313 PRO A C 1
ATOM 2112 O O . PRO A 1 313 ? -29.263 29.421 -2.277 1.00 41.97 313 PRO A O 1
ATOM 2115 N N . VAL A 1 314 ? -31.413 29.659 -1.639 1.00 36.62 314 VAL A N 1
ATOM 2116 C CA . VAL A 1 314 ? -32.035 29.742 -2.959 1.00 36.62 314 VAL A CA 1
ATOM 2117 C C . VAL A 1 314 ? -31.313 30.812 -3.780 1.00 36.62 314 VAL A C 1
ATOM 2119 O O . VAL A 1 314 ? -31.169 31.958 -3.354 1.00 36.62 314 VAL A O 1
ATOM 2122 N N . VAL A 1 315 ? -30.861 30.407 -4.964 1.00 36.03 315 VAL A N 1
ATOM 2123 C CA . VAL A 1 315 ? -30.281 31.270 -5.991 1.00 36.03 315 VAL A CA 1
ATOM 2124 C C . VAL A 1 315 ? -31.219 32.444 -6.297 1.00 36.03 315 VAL A C 1
ATOM 2126 O O . VAL A 1 315 ? -32.338 32.264 -6.772 1.00 36.03 315 VAL A O 1
ATOM 2129 N N . ASP A 1 316 ? -30.711 33.633 -5.984 1.00 30.41 316 ASP A N 1
ATOM 2130 C CA . ASP A 1 316 ? -30.877 34.937 -6.630 1.00 30.41 316 ASP A CA 1
ATOM 2131 C C . ASP A 1 316 ? -32.079 35.138 -7.583 1.00 30.41 316 ASP A C 1
ATOM 2133 O O . ASP A 1 316 ? -32.069 34.723 -8.746 1.00 30.41 316 ASP A O 1
ATOM 2137 N N . ARG A 1 317 ? -33.068 35.914 -7.118 1.00 32.94 317 ARG A N 1
ATOM 2138 C CA . ARG A 1 317 ? -33.773 36.897 -7.955 1.00 32.94 317 ARG A CA 1
ATOM 2139 C C . ARG A 1 317 ? -33.986 38.208 -7.186 1.00 32.94 317 ARG A C 1
ATOM 2141 O O . ARG A 1 317 ? -34.897 38.323 -6.373 1.00 32.94 317 ARG A O 1
ATOM 2148 N N . SER A 1 318 ? -33.158 39.191 -7.543 1.00 30.98 318 SER A N 1
ATOM 2149 C CA . SER A 1 318 ? -33.422 40.643 -7.601 1.00 30.98 318 SER A CA 1
ATOM 2150 C C . SER A 1 318 ? -33.729 41.415 -6.300 1.00 30.98 318 SER A C 1
ATOM 2152 O O . SER A 1 318 ? -34.873 41.536 -5.877 1.00 30.98 318 SER A O 1
ATOM 2154 N N . VAL A 1 319 ? -32.666 42.014 -5.748 1.00 33.19 319 VAL A N 1
ATOM 2155 C CA . VAL A 1 319 ? -32.478 43.429 -5.333 1.00 33.19 319 VAL A CA 1
ATOM 2156 C C . VAL A 1 319 ? -33.727 44.277 -4.951 1.00 33.19 319 VAL A C 1
ATOM 2158 O O . VAL A 1 319 ? -34.405 44.824 -5.812 1.00 33.19 319 VAL A O 1
ATOM 2161 N N . THR A 1 320 ? -33.944 44.393 -3.628 1.00 28.56 320 THR A N 1
ATOM 2162 C CA . THR A 1 320 ? -34.267 45.540 -2.709 1.00 28.56 320 THR A CA 1
ATOM 2163 C C . THR A 1 320 ? -34.648 46.959 -3.214 1.00 28.56 320 THR A C 1
ATOM 2165 O O . THR A 1 320 ? -34.190 47.332 -4.289 1.00 28.56 320 THR A O 1
ATOM 2168 N N . PRO A 1 321 ? -35.176 47.881 -2.348 1.00 40.53 321 PRO A N 1
ATOM 2169 C CA . PRO A 1 321 ? -35.957 47.719 -1.096 1.00 40.53 321 PRO A CA 1
ATOM 2170 C C . PRO A 1 321 ? -37.125 48.736 -0.876 1.00 40.53 321 PRO A C 1
ATOM 2172 O O . PRO A 1 321 ? -37.191 49.786 -1.497 1.00 40.53 321 PRO A O 1
ATOM 2175 N N . LEU A 1 322 ? -37.979 48.396 0.105 1.00 31.22 322 LEU A N 1
ATOM 2176 C CA . LEU A 1 322 ? -38.821 49.220 1.003 1.00 31.22 322 LEU A CA 1
ATOM 2177 C C . LEU A 1 322 ? -39.357 50.589 0.535 1.00 31.22 322 LEU A C 1
ATOM 2179 O O . LEU A 1 322 ? -38.607 51.555 0.487 1.00 31.22 322 LEU A O 1
ATOM 2183 N N . GLU A 1 323 ? -40.690 50.728 0.542 1.00 31.42 323 GLU A N 1
ATOM 2184 C CA . GLU A 1 323 ? -41.320 51.936 1.089 1.00 31.42 323 GLU A CA 1
ATOM 2185 C C . GLU A 1 323 ? -42.663 51.649 1.793 1.00 31.42 323 GLU A C 1
ATOM 2187 O O . GLU A 1 323 ? -43.513 50.886 1.340 1.00 31.42 323 GLU A O 1
ATOM 2192 N N . SER A 1 324 ? -42.750 52.245 2.979 1.00 31.41 324 SER A N 1
ATOM 2193 C CA . SER A 1 324 ? -43.814 52.377 3.976 1.00 31.41 324 SER A CA 1
ATOM 2194 C C . SER A 1 324 ? -45.268 51.992 3.644 1.00 31.41 324 SER A C 1
ATOM 2196 O O . SER A 1 324 ? -45.912 52.558 2.763 1.00 31.41 324 SER A O 1
ATOM 2198 N N . LEU A 1 325 ? -45.850 51.193 4.547 1.00 30.12 325 LEU A N 1
ATOM 2199 C CA . LEU A 1 325 ? -47.276 51.226 4.887 1.00 30.12 325 LEU A CA 1
ATOM 2200 C C . LEU A 1 325 ? -47.630 52.592 5.500 1.00 30.12 325 LEU A C 1
ATOM 2202 O O . LEU A 1 325 ? -47.420 52.812 6.692 1.00 30.12 325 LEU A O 1
ATOM 2206 N N . ILE A 1 326 ? -48.204 53.489 4.697 1.00 32.47 326 ILE A N 1
ATOM 2207 C CA . ILE A 1 326 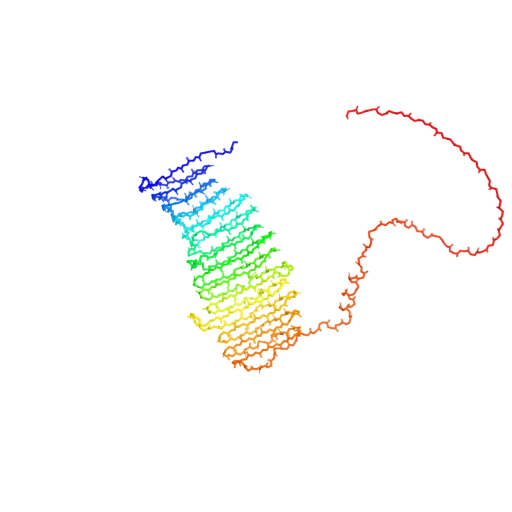? -48.961 54.652 5.173 1.00 32.47 326 ILE A CA 1
ATOM 2208 C C . ILE A 1 326 ? -50.363 54.600 4.547 1.00 32.47 326 ILE A C 1
ATOM 2210 O O . ILE A 1 326 ? -50.538 54.631 3.337 1.00 32.47 326 ILE A O 1
ATOM 2214 N N . THR A 1 327 ? -51.330 54.409 5.444 1.00 31.73 327 THR A N 1
ATOM 2215 C CA . THR A 1 327 ? -52.768 54.733 5.438 1.00 31.73 327 THR A CA 1
ATOM 2216 C C . THR A 1 327 ? -53.508 55.054 4.127 1.00 31.73 327 THR A C 1
ATOM 2218 O O . THR A 1 327 ? -53.184 55.996 3.414 1.00 31.73 327 THR A O 1
ATOM 2221 N N . LYS A 1 328 ? -54.644 54.353 3.959 1.00 33.28 328 LYS A N 1
ATOM 2222 C CA . LYS A 1 328 ? -55.901 54.800 3.317 1.00 33.28 328 LYS A CA 1
ATOM 2223 C C . LYS A 1 328 ? -56.064 56.332 3.292 1.00 33.28 328 LYS A C 1
ATOM 2225 O O . LYS A 1 328 ? -56.060 56.917 4.369 1.00 33.28 328 LYS A O 1
ATOM 2230 N N . ASP A 1 329 ? -56.328 56.935 2.131 1.00 33.75 329 ASP A N 1
ATOM 2231 C CA . ASP A 1 329 ? -57.657 57.441 1.720 1.00 33.75 329 ASP A CA 1
ATOM 2232 C C . ASP A 1 329 ? -57.603 58.141 0.334 1.00 33.75 329 ASP A C 1
ATOM 2234 O O . ASP A 1 329 ? -56.626 58.806 0.014 1.00 33.75 329 ASP A O 1
ATOM 2238 N N . LYS A 1 330 ? -58.700 58.008 -0.426 1.00 33.09 330 LYS A N 1
ATOM 2239 C CA . LYS A 1 330 ? -59.272 58.909 -1.460 1.00 33.09 330 LYS A CA 1
ATOM 2240 C C . LYS A 1 330 ? -58.498 59.437 -2.698 1.00 33.09 330 LYS A C 1
ATOM 2242 O O . LYS A 1 330 ? -57.526 60.170 -2.611 1.00 33.09 330 LYS A O 1
ATOM 2247 N N . ASP A 1 331 ? -59.208 59.256 -3.822 1.00 35.44 331 ASP A N 1
ATOM 2248 C CA . ASP A 1 331 ? -59.493 60.210 -4.914 1.00 35.44 331 ASP A CA 1
ATOM 2249 C C . ASP A 1 331 ? -58.494 60.480 -6.070 1.00 35.44 331 ASP A C 1
ATOM 2251 O O . ASP A 1 331 ? -57.391 60.979 -5.884 1.00 35.44 331 ASP A O 1
ATOM 2255 N N . ARG A 1 332 ? -59.068 60.338 -7.286 1.00 34.25 332 ARG A N 1
ATOM 2256 C CA . ARG A 1 332 ? -58.901 61.123 -8.539 1.00 34.25 332 ARG A CA 1
ATOM 2257 C C . ARG A 1 332 ? -57.791 60.806 -9.565 1.00 34.25 332 ARG A C 1
ATOM 2259 O O . ARG A 1 332 ? -56.633 61.144 -9.389 1.00 34.25 332 ARG A O 1
ATOM 2266 N N . ASP A 1 333 ? -58.278 60.319 -10.716 1.00 36.88 333 ASP A N 1
ATOM 2267 C CA . ASP A 1 333 ? -58.241 60.924 -12.069 1.00 36.88 333 ASP A CA 1
ATOM 2268 C C . ASP A 1 333 ? -56.930 61.301 -12.805 1.00 36.88 333 ASP A C 1
ATOM 2270 O O . ASP A 1 333 ? -56.099 62.054 -12.309 1.00 36.88 333 ASP A O 1
ATOM 2274 N N . ARG A 1 334 ? -56.970 60.972 -14.118 1.00 37.59 334 ARG A N 1
ATOM 2275 C CA . ARG A 1 334 ? -56.229 61.478 -15.310 1.00 37.59 334 ARG A CA 1
ATOM 2276 C C . ARG A 1 334 ? -54.831 60.900 -15.560 1.00 37.59 334 ARG A C 1
ATOM 2278 O O . ARG A 1 334 ? -53.943 61.034 -14.736 1.00 37.59 334 ARG A O 1
ATOM 2285 N N . ASP A 1 335 ? -54.611 60.124 -16.626 1.00 36.66 335 ASP A N 1
ATOM 2286 C CA . ASP A 1 335 ? -54.655 60.417 -18.082 1.00 36.66 335 ASP A CA 1
ATOM 2287 C C . ASP A 1 335 ? -53.411 61.163 -18.604 1.00 36.66 335 ASP A C 1
ATOM 2289 O O . ASP A 1 335 ? -52.934 62.105 -17.975 1.00 36.66 335 ASP A O 1
ATOM 2293 N N . SER A 1 336 ? -53.001 60.773 -19.822 1.00 34.94 336 SER A N 1
ATOM 2294 C CA . SER A 1 336 ? -52.052 61.418 -20.745 1.00 34.94 336 SER A CA 1
ATOM 2295 C C . SER A 1 336 ? -50.560 61.104 -20.527 1.00 34.94 336 SER A C 1
ATOM 2297 O O . SER A 1 336 ? -50.064 61.187 -19.416 1.00 34.94 336 SER A O 1
ATOM 2299 N N . SER A 1 337 ? -49.702 60.827 -21.516 1.00 37.16 337 SER A N 1
ATOM 2300 C CA . SER A 1 337 ? -49.773 60.627 -22.973 1.00 37.16 337 SER A CA 1
ATOM 2301 C C . SER A 1 337 ? -48.330 60.432 -23.477 1.00 37.16 337 SER A C 1
ATOM 2303 O O . SER A 1 337 ? -47.454 61.130 -22.982 1.00 37.16 337 SER A O 1
ATOM 2305 N N . LYS A 1 338 ? -48.162 59.670 -24.578 1.00 38.41 338 LYS A N 1
ATOM 2306 C CA . LYS A 1 338 ? -47.208 59.907 -25.703 1.00 38.41 338 LYS A CA 1
ATOM 2307 C C . LYS A 1 338 ? -45.689 59.827 -25.406 1.00 38.41 338 LYS A C 1
ATOM 2309 O O . LYS A 1 338 ? -45.226 60.232 -24.361 1.00 38.41 338 LYS A O 1
ATOM 2314 N N . ALA A 1 339 ? -44.803 59.412 -26.310 1.00 39.25 339 ALA A N 1
ATOM 2315 C CA . ALA A 1 339 ? -44.859 58.920 -27.686 1.00 39.25 339 ALA A CA 1
ATOM 2316 C C . ALA A 1 339 ? -43.442 58.429 -28.074 1.00 39.25 339 ALA A C 1
ATOM 2318 O O . ALA A 1 339 ? -42.476 58.966 -27.548 1.00 39.25 339 ALA A O 1
ATOM 2319 N N . LEU A 1 340 ? -43.387 57.456 -29.002 1.00 35.75 340 LEU A N 1
ATOM 2320 C CA . LEU A 1 340 ? -42.447 57.252 -30.134 1.00 35.75 340 LEU A CA 1
ATOM 2321 C C . LEU A 1 340 ? -40.949 57.611 -29.947 1.00 35.75 340 LEU A C 1
ATOM 2323 O O . LEU A 1 340 ? -40.601 58.693 -29.503 1.00 35.75 340 LEU A O 1
ATOM 2327 N N . ILE A 1 341 ? -40.007 56.776 -30.402 1.00 39.97 341 ILE A N 1
ATOM 2328 C CA . ILE A 1 341 ? -39.447 56.862 -31.769 1.00 39.97 341 ILE A CA 1
ATOM 2329 C C . ILE A 1 341 ? -38.664 55.580 -32.133 1.00 39.97 341 ILE A C 1
ATOM 2331 O O . ILE A 1 341 ? -38.116 54.877 -31.290 1.00 39.97 341 ILE A O 1
ATOM 2335 N N . VAL A 1 342 ? -38.672 55.322 -33.438 1.00 34.53 342 VAL A N 1
ATOM 2336 C CA . VAL A 1 342 ? -38.215 54.179 -34.237 1.00 34.53 342 VAL A CA 1
ATOM 2337 C C . VAL A 1 342 ? -36.790 54.392 -34.796 1.00 34.53 342 VAL A C 1
ATOM 2339 O O . VAL A 1 342 ? -36.389 55.529 -35.019 1.00 34.53 342 VAL A O 1
ATOM 2342 N N . SER A 1 343 ? -36.133 53.273 -35.139 1.00 34.88 343 SER A N 1
ATOM 2343 C CA . SER A 1 343 ? -35.204 53.057 -36.278 1.00 34.88 343 SER A CA 1
ATOM 2344 C C . SER A 1 343 ? -33.680 53.044 -36.062 1.00 34.88 343 SER A C 1
ATOM 2346 O O . SER A 1 343 ? -33.036 54.080 -35.969 1.00 34.88 343 SER A O 1
ATOM 2348 N N . GLU A 1 344 ? -33.162 51.808 -36.127 1.00 38.16 344 GLU A N 1
ATOM 2349 C CA . GLU A 1 344 ? -32.108 51.242 -37.004 1.00 38.16 344 GLU A CA 1
ATOM 2350 C C . GLU A 1 344 ? -30.768 51.954 -37.279 1.00 38.16 344 GLU A C 1
ATOM 2352 O O . GLU A 1 344 ? -30.722 53.106 -37.696 1.00 38.16 344 GLU A O 1
ATOM 2357 N N . GLY A 1 345 ? -29.688 51.148 -37.262 1.00 36.84 345 GLY A N 1
ATOM 2358 C CA . GLY A 1 345 ? -28.551 51.322 -38.181 1.00 36.84 345 GLY A CA 1
ATOM 2359 C C . GLY A 1 345 ? -27.181 50.774 -37.736 1.00 36.84 345 GLY A C 1
ATOM 2360 O O . GLY A 1 345 ? -26.472 51.472 -37.030 1.00 36.84 345 GLY A O 1
ATOM 2361 N N . GLN A 1 346 ? -26.818 49.579 -38.250 1.00 40.44 346 GLN A N 1
ATOM 2362 C CA . GLN A 1 346 ? -25.478 49.084 -38.699 1.00 40.44 346 GLN A CA 1
ATOM 2363 C C . GLN A 1 346 ? -24.279 49.041 -37.698 1.00 40.44 346 GLN A C 1
ATOM 2365 O O . GLN A 1 346 ? -23.968 50.025 -37.048 1.00 40.44 346 GLN A O 1
ATOM 2370 N N . VAL A 1 347 ? -23.586 47.911 -37.419 1.00 48.44 347 VAL A N 1
ATOM 2371 C CA . VAL A 1 347 ? -22.692 47.038 -38.252 1.00 48.44 347 VAL A CA 1
ATOM 2372 C C . VAL A 1 347 ? -21.517 47.858 -38.848 1.00 48.44 347 VAL A C 1
ATOM 2374 O O . VAL A 1 347 ? -21.791 48.824 -39.535 1.00 48.44 347 VAL A O 1
ATOM 2377 N N . CYS A 1 348 ? -20.202 47.620 -38.686 1.00 42.41 348 CYS A N 1
ATOM 2378 C CA . CYS A 1 348 ? -19.364 46.423 -38.510 1.00 42.41 348 CYS A CA 1
ATOM 2379 C C . CYS A 1 348 ? -17.956 46.770 -37.928 1.00 42.41 348 CYS A C 1
ATOM 2381 O O . CYS A 1 348 ? -17.571 47.931 -37.857 1.00 42.41 348 CYS A O 1
ATOM 2383 N N . ARG A 1 349 ? -17.218 45.699 -37.596 1.00 37.12 349 ARG A N 1
ATOM 2384 C CA . ARG A 1 349 ? -15.822 45.478 -37.121 1.00 37.12 349 ARG A CA 1
ATOM 2385 C C . ARG A 1 349 ? -14.661 46.201 -37.857 1.00 37.12 349 ARG A C 1
ATOM 2387 O O . ARG A 1 349 ? -14.897 46.766 -38.924 1.00 37.12 349 ARG A O 1
ATOM 2394 N N . PRO A 1 350 ? -13.414 46.182 -37.323 1.00 58.75 350 PRO A N 1
ATOM 2395 C CA . PRO A 1 350 ? -12.509 45.001 -37.336 1.00 58.75 350 PRO A CA 1
ATOM 2396 C C . PRO A 1 350 ? -12.437 44.199 -36.029 1.00 58.75 350 PRO A C 1
ATOM 2398 O O . PRO A 1 350 ? -12.352 44.827 -34.953 1.00 58.75 350 PRO A O 1
#